Protein AF-A0A9N9AY79-F1 (afdb_monomer_lite)

Secondary structure (DSSP, 8-state):
---GGGHHHHHHHHHHHHTS-HHHHHHHHHHHHHHHHHHHHHHHHHHHHHHHHHHHHHHHHTTTTS-------------------------------------------TTHHHHHHHHHHHHHHHHHHHHHHHHHHHHHHHHHHHHHHHHHHHHHHHHHHHHHHHHHHHHHHHHHHHHHHHHHHHTT-PPP------------------------------------------------------GGGSHHHHHHHHHHHHTS-HHHHH--PPPPP--

Foldseek 3Di:
DPPPVCVVVVVVVVVVVVVCDPVVVVVVVVVVVVVVVVVVVVVVVVVVVVVVVVVVVVVVVVPPPDDDDDDDDDDDDDDDDDDDDDDDDDDDDDDDDDDDDDDDDDDDDPPPVVVVVVVVVVVVVVVVVVVVVVVVVVVVVVVVVVVVVVVVVVVVVVVVVVVVVVVVVVVVVVVVVVVVVVVCVVVPPDDDDDPPPDDDDDDPDDDDDDDDDDDDDPDDDDDDDDDDDDDDPPPPPPPDPPPPDDPCPPPVNVVVVVVVVVPDDVCVPPNDDDDDDPD

InterPro domains:
  IPR005635 Inner centromere protein, ARK-binding domain [PF03941] (226-278)

Organism: NCBI:txid60492

Radius of gyration: 38.09 Å; chains: 1; bounding box: 77×83×116 Å

pLDDT: mean 72.63, std 19.49, range [37.84, 97.81]

Structure (mmCIF, N/CA/C/O backbone):
data_AF-A0A9N9AY79-F1
#
_entry.id   AF-A0A9N9AY79-F1
#
loop_
_atom_site.group_PDB
_atom_site.id
_atom_site.type_symbol
_atom_site.label_atom_id
_atom_site.label_alt_id
_atom_site.label_comp_id
_atom_site.label_asym_id
_atom_site.label_entity_id
_atom_site.label_seq_id
_atom_site.pdbx_PDB_ins_code
_atom_site.Cartn_x
_atom_site.Cartn_y
_atom_site.Cartn_z
_atom_site.occupancy
_atom_site.B_iso_or_equiv
_atom_site.auth_seq_id
_atom_site.auth_comp_id
_atom_site.auth_asym_id
_atom_site.auth_atom_id
_atom_site.pdbx_PDB_model_num
ATOM 1 N N . MET A 1 1 ? 7.199 -44.872 6.398 1.00 57.78 1 MET A N 1
ATOM 2 C CA . MET A 1 1 ? 8.222 -44.471 7.384 1.00 57.78 1 MET A CA 1
ATOM 3 C C . MET A 1 1 ? 8.589 -43.034 7.072 1.00 57.78 1 MET A C 1
ATOM 5 O O . MET A 1 1 ? 9.115 -42.789 5.998 1.00 57.78 1 MET A O 1
ATOM 9 N N . ILE A 1 2 ? 8.200 -42.086 7.925 1.00 55.00 2 ILE A N 1
ATOM 10 C CA . ILE A 1 2 ? 8.631 -40.688 7.790 1.00 55.00 2 ILE A CA 1
ATOM 11 C C . ILE A 1 2 ? 10.114 -40.688 8.156 1.00 55.00 2 ILE A C 1
ATOM 13 O O . ILE A 1 2 ? 10.467 -41.139 9.243 1.00 55.00 2 ILE A O 1
ATOM 17 N N . SER A 1 3 ? 10.974 -40.296 7.221 1.00 70.56 3 SER A N 1
ATOM 18 C CA . SER A 1 3 ? 12.426 -40.267 7.396 1.00 70.56 3 SER A CA 1
ATOM 19 C C . SER A 1 3 ? 12.795 -39.464 8.642 1.00 70.56 3 SER A C 1
ATOM 21 O O . SER A 1 3 ? 12.355 -38.323 8.784 1.00 70.56 3 SER A O 1
ATOM 23 N N . ASP A 1 4 ? 13.620 -40.037 9.523 1.00 84.06 4 ASP A N 1
ATOM 24 C CA . ASP A 1 4 ? 14.028 -39.421 10.797 1.00 84.06 4 ASP A CA 1
ATOM 25 C C . ASP A 1 4 ? 14.678 -38.031 10.631 1.00 84.06 4 ASP A C 1
ATOM 27 O O . ASP A 1 4 ? 14.695 -37.240 11.569 1.00 84.06 4 ASP A O 1
ATOM 31 N N . SER A 1 5 ? 15.103 -37.681 9.413 1.00 84.75 5 SER A N 1
ATOM 32 C CA . SER A 1 5 ? 15.558 -36.341 9.028 1.00 84.75 5 SER A CA 1
ATOM 33 C C . SER A 1 5 ? 14.485 -35.241 9.112 1.00 84.75 5 SER A C 1
ATOM 35 O O . SER A 1 5 ? 14.845 -34.069 9.168 1.00 84.75 5 SER A O 1
ATOM 37 N N . LEU A 1 6 ? 13.186 -35.570 9.103 1.00 85.81 6 LEU A N 1
ATOM 38 C CA . LEU A 1 6 ? 12.102 -34.573 9.161 1.00 85.81 6 LEU A CA 1
ATOM 39 C C . LEU A 1 6 ? 11.699 -34.182 10.587 1.00 85.81 6 LEU A C 1
ATOM 41 O O . LEU A 1 6 ? 11.090 -33.129 10.767 1.00 85.81 6 LEU A O 1
ATOM 45 N N . LYS A 1 7 ? 12.039 -34.988 11.600 1.00 90.38 7 LYS A N 1
ATOM 46 C CA . LYS A 1 7 ? 11.672 -34.698 12.997 1.00 90.38 7 LYS A CA 1
ATOM 47 C C . LYS A 1 7 ? 12.258 -33.374 13.509 1.00 90.38 7 LYS A C 1
ATOM 49 O O . LYS A 1 7 ? 11.480 -32.573 14.020 1.00 90.38 7 LYS A O 1
ATOM 54 N N . PRO A 1 8 ? 13.556 -33.065 13.307 1.00 89.94 8 PRO A N 1
ATOM 55 C CA . PRO A 1 8 ? 14.129 -31.810 13.796 1.00 89.94 8 PRO A CA 1
ATOM 56 C C . PRO A 1 8 ? 13.518 -30.574 13.124 1.00 89.94 8 PRO A C 1
ATOM 58 O O . PRO A 1 8 ? 13.357 -29.535 13.760 1.00 89.94 8 PRO A O 1
ATOM 61 N N . TRP A 1 9 ? 13.154 -30.683 11.840 1.00 92.06 9 TRP A N 1
ATOM 62 C CA . TRP A 1 9 ? 12.497 -29.596 11.112 1.00 92.06 9 TRP A CA 1
ATOM 63 C C . TRP A 1 9 ? 11.090 -29.335 11.653 1.00 92.06 9 TRP A C 1
ATOM 65 O O . TRP A 1 9 ? 10.742 -28.190 11.936 1.00 92.06 9 TRP A O 1
ATOM 75 N N . LEU A 1 10 ? 10.313 -30.401 11.862 1.00 88.69 10 LEU A N 1
ATOM 76 C CA . LEU A 1 10 ? 8.953 -30.304 12.384 1.00 88.69 10 LEU A CA 1
ATOM 77 C C . LEU A 1 10 ? 8.931 -29.714 13.803 1.00 88.69 10 LEU A C 1
ATOM 79 O O . LEU A 1 10 ? 8.113 -28.846 14.090 1.00 88.69 10 LEU A O 1
ATOM 83 N N . GLU A 1 11 ? 9.865 -30.126 14.664 1.00 91.00 11 GLU A N 1
ATOM 84 C CA . GLU A 1 11 ? 10.017 -29.580 16.020 1.00 91.00 11 GLU A CA 1
ATOM 85 C C . GLU A 1 11 ? 10.421 -28.099 16.009 1.00 91.00 11 GLU A C 1
ATOM 87 O O . GLU A 1 11 ? 9.954 -27.318 16.841 1.00 91.00 11 GLU A O 1
ATOM 92 N N . ASN A 1 12 ? 11.265 -27.684 15.058 1.00 89.50 12 ASN A N 1
ATOM 93 C CA . ASN A 1 12 ? 11.652 -26.283 14.913 1.00 89.50 12 ASN A CA 1
ATOM 94 C C . ASN A 1 12 ? 10.481 -25.414 14.428 1.00 89.50 12 ASN A C 1
ATOM 96 O O . ASN A 1 12 ? 10.269 -24.323 14.954 1.00 89.50 12 ASN A O 1
ATOM 100 N N . GLU A 1 13 ? 9.690 -25.900 13.469 1.00 86.62 13 GLU A N 1
ATOM 101 C CA . GLU A 1 13 ? 8.470 -25.213 13.028 1.00 86.62 13 GLU A CA 1
ATOM 102 C C . GLU A 1 13 ? 7.429 -25.144 14.146 1.00 86.62 13 GLU A C 1
ATOM 104 O O . GLU A 1 13 ? 6.893 -24.073 14.426 1.00 86.62 13 GLU A O 1
ATOM 109 N N . GLN A 1 14 ? 7.208 -26.241 14.869 1.00 83.38 14 GLN A N 1
ATOM 110 C CA . GLN A 1 14 ? 6.298 -26.254 16.010 1.00 83.38 14 GLN A CA 1
ATOM 111 C C . GLN A 1 14 ? 6.727 -25.245 17.087 1.00 83.38 14 GLN A C 1
ATOM 113 O O . GLN A 1 14 ? 5.895 -24.493 17.592 1.00 83.38 14 GLN A O 1
ATOM 118 N N . ARG A 1 15 ? 8.033 -25.127 17.359 1.00 84.12 15 ARG A N 1
ATOM 119 C CA . ARG A 1 15 ? 8.575 -24.120 18.284 1.00 84.12 15 ARG A CA 1
ATOM 120 C C . ARG A 1 15 ? 8.337 -22.687 17.803 1.00 84.12 15 ARG A C 1
ATOM 122 O O . ARG A 1 15 ? 8.090 -21.812 18.631 1.00 84.12 15 ARG A O 1
ATOM 129 N N . LYS A 1 16 ? 8.369 -22.425 16.489 1.00 80.75 16 LYS A N 1
ATOM 130 C CA . LYS A 1 16 ? 8.008 -21.104 15.938 1.00 80.75 16 LYS A CA 1
ATOM 131 C C . LYS A 1 16 ? 6.544 -20.775 16.226 1.00 80.75 16 LYS A C 1
ATOM 133 O O . LYS A 1 16 ? 6.261 -19.659 16.659 1.00 80.75 16 LYS A O 1
ATOM 138 N N . PHE A 1 17 ? 5.641 -21.742 16.066 1.00 75.31 17 PHE A N 1
ATOM 139 C CA . PHE A 1 17 ? 4.223 -21.561 16.390 1.00 75.31 17 PHE A CA 1
ATOM 140 C C . PHE A 1 17 ? 3.967 -21.418 17.895 1.00 75.31 17 PHE A C 1
ATOM 142 O O . PHE A 1 17 ? 3.170 -20.575 18.288 1.00 75.31 17 PHE A O 1
ATOM 149 N N . GLU A 1 18 ? 4.682 -22.157 18.743 1.00 75.06 18 GLU A N 1
ATOM 150 C CA . GLU A 1 18 ? 4.577 -22.026 20.205 1.00 75.06 18 GLU A CA 1
ATOM 151 C C . GLU A 1 18 ? 5.168 -20.703 20.720 1.00 75.06 18 GLU A C 1
ATOM 153 O O . GLU A 1 18 ? 4.671 -20.134 21.691 1.00 75.06 18 GLU A O 1
ATOM 158 N N . SER A 1 19 ? 6.191 -20.167 20.043 1.00 71.38 19 SER A N 1
ATOM 159 C CA . SER A 1 19 ? 6.733 -18.830 20.326 1.00 71.38 19 SER A CA 1
ATOM 160 C C . SER A 1 19 ? 5.812 -17.693 19.869 1.00 71.38 19 SER A C 1
ATOM 162 O O . SER A 1 19 ? 6.021 -16.535 20.241 1.00 71.38 19 SER A O 1
ATOM 164 N N . PHE A 1 20 ? 4.780 -18.010 19.080 1.00 73.75 20 PHE A N 1
ATOM 165 C CA . PHE A 1 20 ? 3.734 -17.069 18.721 1.00 73.75 20 PHE A CA 1
ATOM 166 C C . PHE A 1 20 ? 2.801 -16.898 19.921 1.00 73.75 20 PHE A C 1
ATOM 168 O O . PHE A 1 20 ? 1.790 -17.579 20.075 1.00 73.75 20 PHE A O 1
ATOM 175 N N . THR A 1 21 ? 3.180 -15.996 20.821 1.00 76.81 21 THR A N 1
ATOM 176 C CA . THR A 1 21 ? 2.380 -15.689 22.004 1.00 76.81 21 THR A CA 1
ATOM 177 C C . THR A 1 21 ? 1.016 -15.132 21.593 1.00 76.81 21 THR A C 1
ATOM 179 O O . THR A 1 21 ? 0.861 -14.492 20.549 1.00 76.81 21 THR A O 1
ATOM 182 N N . GLU A 1 22 ? 0.007 -15.325 22.446 1.00 76.56 22 GLU A N 1
ATOM 183 C CA . GLU A 1 22 ? -1.314 -14.702 22.275 1.00 76.56 22 GLU A CA 1
ATOM 184 C C . GLU A 1 22 ? -1.200 -13.173 22.083 1.00 76.56 22 GLU A C 1
ATOM 186 O O . GLU A 1 22 ? -1.999 -12.556 21.378 1.00 76.56 22 GLU A O 1
ATOM 191 N N . GLU A 1 23 ? -0.161 -12.565 22.661 1.00 77.50 23 GLU A N 1
ATOM 192 C CA . GLU A 1 23 ? 0.184 -11.154 22.503 1.00 77.50 23 GLU A CA 1
ATOM 193 C C . GLU A 1 23 ? 0.530 -10.790 21.048 1.00 77.50 23 GLU A C 1
ATOM 195 O O . GLU A 1 23 ? -0.048 -9.843 20.512 1.00 77.50 23 GLU A O 1
ATOM 200 N N . ASN A 1 24 ? 1.345 -11.597 20.355 1.00 86.56 24 ASN A N 1
ATOM 201 C CA . ASN A 1 24 ? 1.666 -11.380 18.938 1.00 86.56 24 ASN A CA 1
ATOM 202 C C . ASN A 1 24 ? 0.415 -11.454 18.051 1.00 86.56 24 ASN A C 1
ATOM 204 O O . ASN A 1 24 ? 0.253 -10.659 17.122 1.00 86.56 24 ASN A O 1
ATOM 208 N N . PHE A 1 25 ? -0.504 -12.379 18.348 1.00 85.75 25 PHE A N 1
ATOM 209 C CA . PHE A 1 25 ? -1.760 -12.489 17.606 1.00 85.75 25 PHE A CA 1
ATOM 210 C C . PHE A 1 25 ? -2.697 -11.302 17.870 1.00 85.75 25 PHE A C 1
ATOM 212 O O . PHE A 1 25 ? -3.356 -10.812 16.946 1.00 85.75 25 PHE A O 1
ATOM 219 N N . ARG A 1 26 ? -2.742 -10.799 19.110 1.00 85.50 26 ARG A N 1
ATOM 220 C CA . ARG A 1 26 ? -3.493 -9.581 19.459 1.00 85.50 26 ARG A CA 1
ATOM 221 C C . ARG A 1 26 ? -2.944 -8.358 18.736 1.00 85.50 26 ARG A C 1
ATOM 223 O O . ARG A 1 26 ? -3.734 -7.588 18.188 1.00 85.50 26 ARG A O 1
ATOM 230 N N . ASP A 1 27 ? -1.626 -8.200 18.690 1.00 88.62 27 ASP A N 1
ATOM 231 C CA . ASP A 1 27 ? -0.984 -7.082 17.998 1.00 88.62 27 ASP A CA 1
ATOM 232 C C . ASP A 1 27 ? -1.191 -7.150 16.485 1.00 88.62 27 ASP A C 1
ATOM 234 O O . ASP A 1 27 ? -1.564 -6.146 15.871 1.00 88.62 27 ASP A O 1
ATOM 238 N N . PHE A 1 28 ? -1.063 -8.340 15.892 1.00 89.38 28 PHE A N 1
ATOM 239 C CA . PHE A 1 28 ? -1.392 -8.568 14.486 1.00 89.38 28 PHE A CA 1
ATOM 240 C C . PHE A 1 28 ? -2.859 -8.230 14.186 1.00 89.38 28 PHE A C 1
ATOM 242 O O . PHE A 1 28 ? -3.147 -7.435 13.290 1.00 89.38 28 PHE A O 1
ATOM 249 N N . SER A 1 29 ? -3.792 -8.750 14.989 1.00 92.12 29 SER A N 1
ATOM 250 C CA . SER A 1 29 ? -5.227 -8.478 14.835 1.00 92.12 29 SER A CA 1
ATOM 251 C C . SER A 1 29 ? -5.538 -6.983 14.944 1.00 92.12 29 SER A C 1
ATOM 253 O O . SER A 1 29 ? -6.327 -6.439 14.168 1.00 92.12 29 SER A O 1
ATOM 255 N N . LYS A 1 30 ? -4.878 -6.284 15.875 1.00 95.00 30 LYS A N 1
ATOM 256 C CA . LYS A 1 30 ? -4.999 -4.834 16.047 1.00 95.00 30 LYS A CA 1
ATOM 257 C C . LYS A 1 30 ? -4.457 -4.070 14.839 1.00 95.00 30 LYS A C 1
ATOM 259 O O . LYS A 1 30 ? -5.093 -3.103 14.418 1.00 95.00 30 LYS A O 1
ATOM 264 N N . ALA A 1 31 ? -3.327 -4.492 14.272 1.00 90.75 31 ALA A N 1
ATOM 265 C CA . ALA A 1 31 ? -2.768 -3.899 13.060 1.00 90.75 31 ALA A CA 1
ATOM 266 C C . ALA A 1 31 ? -3.710 -4.085 11.857 1.00 90.75 31 ALA A C 1
ATOM 268 O O . ALA A 1 31 ? -4.037 -3.106 11.183 1.00 90.75 31 ALA A O 1
ATOM 269 N N . CYS A 1 32 ? -4.240 -5.296 11.651 1.00 91.12 32 CYS A N 1
ATOM 270 C CA . CYS A 1 32 ? -5.228 -5.564 10.602 1.00 91.12 32 CYS A CA 1
ATOM 271 C C . CYS A 1 32 ? -6.484 -4.697 10.760 1.00 91.12 32 CYS A C 1
ATOM 273 O O . CYS A 1 32 ? -6.964 -4.111 9.790 1.00 91.12 32 CYS A O 1
ATOM 275 N N . GLN A 1 33 ? -6.998 -4.555 11.986 1.00 95.62 33 GLN A N 1
ATOM 276 C CA . GLN A 1 33 ? -8.168 -3.717 12.246 1.00 95.62 33 GLN A CA 1
ATOM 277 C C . GLN A 1 33 ? -7.900 -2.238 11.918 1.00 95.62 33 GLN A C 1
ATOM 279 O O . GLN A 1 33 ? -8.739 -1.580 11.299 1.00 95.62 33 GLN A O 1
ATOM 284 N N . GLN A 1 34 ? -6.718 -1.722 12.273 1.00 94.25 34 GLN A N 1
ATOM 285 C CA . GLN A 1 34 ? -6.315 -0.352 11.942 1.00 94.25 34 GLN A CA 1
ATOM 286 C C . GLN A 1 34 ? -6.246 -0.115 10.429 1.00 94.25 34 GLN A C 1
ATOM 288 O O . GLN A 1 34 ? -6.678 0.938 9.955 1.00 94.25 34 GLN A O 1
ATOM 293 N N . GLU A 1 35 ? -5.739 -1.084 9.667 1.00 93.50 35 GLU A N 1
ATOM 294 C CA . GLU A 1 35 ? -5.661 -0.992 8.208 1.00 93.50 35 GLU A CA 1
ATOM 295 C C . GLU A 1 35 ? -7.053 -1.000 7.559 1.00 93.50 35 GLU A C 1
ATOM 297 O O . GLU A 1 35 ? -7.347 -0.167 6.695 1.00 93.50 35 GLU A O 1
ATOM 302 N N . VAL A 1 36 ? -7.956 -1.859 8.041 1.00 95.75 36 VAL A N 1
ATOM 303 C CA . VAL A 1 36 ? -9.361 -1.888 7.606 1.00 95.75 36 VAL A CA 1
ATOM 304 C C . VAL A 1 36 ? -10.059 -0.554 7.888 1.00 95.75 36 VAL A C 1
ATOM 306 O O . VAL A 1 36 ? -10.768 -0.025 7.025 1.00 95.75 36 VAL A O 1
ATOM 309 N N . ASP A 1 37 ? -9.859 0.028 9.071 1.00 95.31 37 ASP A N 1
ATOM 310 C CA . ASP A 1 37 ? -10.473 1.310 9.430 1.00 95.31 37 ASP A CA 1
ATOM 311 C C . ASP A 1 37 ? -9.894 2.475 8.617 1.00 95.31 37 ASP A C 1
ATOM 313 O O . ASP A 1 37 ? -10.636 3.373 8.193 1.00 95.31 37 ASP A O 1
ATOM 317 N N . TRP A 1 38 ? -8.593 2.438 8.321 1.00 97.81 38 TRP A N 1
ATOM 318 C CA . TRP A 1 38 ? -7.951 3.388 7.416 1.00 97.81 38 TRP A CA 1
ATOM 319 C C . TRP A 1 38 ? -8.543 3.311 6.000 1.00 97.81 38 TRP A C 1
ATOM 321 O O . TRP A 1 38 ? -8.945 4.345 5.457 1.00 97.81 38 TRP A O 1
ATOM 331 N N . LEU A 1 39 ? -8.702 2.105 5.439 1.00 96.38 39 LEU A N 1
ATOM 332 C CA . LEU A 1 39 ? -9.337 1.881 4.132 1.00 96.38 39 LEU A CA 1
ATOM 333 C C . LEU A 1 39 ? -10.781 2.405 4.100 1.00 96.38 39 LEU A C 1
ATOM 335 O O . LEU A 1 39 ? -11.165 3.120 3.170 1.00 96.38 39 LEU A O 1
ATOM 339 N N . LYS A 1 40 ? -11.576 2.127 5.142 1.00 95.94 40 LYS A N 1
ATOM 340 C CA . LYS A 1 40 ? -12.954 2.641 5.265 1.00 95.94 40 LYS A CA 1
ATOM 341 C C . LYS A 1 40 ? -13.006 4.169 5.295 1.00 95.94 40 LYS A C 1
ATOM 343 O O . LYS A 1 40 ? -13.938 4.761 4.747 1.00 95.94 40 LYS A O 1
ATOM 348 N N . ASN A 1 41 ? -12.052 4.817 5.960 1.00 95.50 41 ASN A N 1
ATOM 349 C CA . ASN A 1 41 ? -11.966 6.279 6.003 1.00 95.50 41 ASN A CA 1
ATOM 350 C C . ASN A 1 41 ? -11.542 6.858 4.650 1.00 95.50 41 ASN A C 1
ATOM 352 O O . ASN A 1 41 ? -12.146 7.823 4.185 1.00 95.50 41 ASN A O 1
ATOM 356 N N . TYR A 1 42 ? -10.564 6.236 3.993 1.00 96.56 42 TYR A N 1
ATOM 357 C CA . TYR A 1 42 ? -10.099 6.644 2.671 1.00 96.56 42 TYR A CA 1
ATOM 358 C C . TYR A 1 42 ? -11.218 6.572 1.620 1.00 96.56 42 TYR A C 1
ATOM 360 O O . TYR A 1 42 ? -11.452 7.538 0.892 1.00 96.56 42 TYR A O 1
ATOM 368 N N . LEU A 1 43 ? -11.979 5.472 1.598 1.00 96.75 43 LEU A N 1
ATOM 369 C CA . LEU A 1 43 ? -13.128 5.319 0.700 1.00 96.75 43 LEU A CA 1
ATOM 370 C C . LEU A 1 43 ? -14.230 6.346 0.985 1.00 96.75 43 LEU A C 1
ATOM 372 O O . LEU A 1 43 ? -14.778 6.929 0.049 1.00 96.75 43 LEU A O 1
ATOM 376 N N . ARG A 1 44 ? -14.523 6.628 2.263 1.00 95.81 44 ARG A N 1
ATOM 377 C CA . ARG A 1 44 ? -15.466 7.696 2.639 1.00 95.81 44 ARG A CA 1
ATOM 378 C C . ARG A 1 44 ? -15.025 9.062 2.118 1.00 95.81 44 ARG A C 1
ATOM 380 O O . ARG A 1 44 ? -15.867 9.807 1.620 1.00 95.81 44 ARG A O 1
ATOM 387 N N . ASP A 1 45 ? -13.733 9.373 2.187 1.00 95.06 45 ASP A N 1
ATOM 388 C CA . ASP A 1 45 ? -13.190 10.646 1.704 1.00 95.06 45 ASP A CA 1
ATOM 389 C C . ASP A 1 45 ? -13.283 10.762 0.171 1.00 95.06 45 ASP A C 1
ATOM 391 O O . ASP A 1 45 ? -13.685 11.804 -0.352 1.00 95.06 45 ASP A O 1
ATOM 395 N N . ILE A 1 46 ? -13.017 9.674 -0.566 1.00 94.38 46 ILE A N 1
ATOM 396 C CA . ILE A 1 46 ? -13.234 9.622 -2.024 1.00 94.38 46 ILE A CA 1
ATOM 397 C C . ILE A 1 46 ? -14.708 9.866 -2.362 1.00 94.38 46 ILE A C 1
ATOM 399 O O . ILE A 1 46 ? -15.010 10.713 -3.206 1.00 94.38 46 ILE A O 1
ATOM 403 N N . ILE A 1 47 ? -15.631 9.173 -1.684 1.00 94.12 47 ILE A N 1
ATOM 404 C CA . ILE A 1 47 ? -17.074 9.327 -1.916 1.00 94.12 47 ILE A CA 1
ATOM 405 C C . ILE A 1 47 ? -17.507 10.770 -1.621 1.00 94.12 47 ILE A C 1
ATOM 407 O O . ILE A 1 47 ? -18.194 11.382 -2.439 1.00 94.12 47 ILE A O 1
ATOM 411 N N . ALA A 1 48 ? -17.064 11.356 -0.507 1.00 93.50 48 ALA A N 1
ATOM 412 C CA . ALA A 1 48 ? -17.382 12.739 -0.155 1.00 93.50 48 ALA A CA 1
ATOM 413 C C . ALA A 1 48 ? -16.878 13.741 -1.209 1.00 93.50 48 ALA A C 1
ATOM 415 O O . ALA A 1 48 ? -17.607 14.656 -1.601 1.00 93.50 48 ALA A O 1
ATOM 416 N N . ARG A 1 49 ? -15.658 13.545 -1.725 1.00 91.38 49 ARG A N 1
ATOM 417 C CA . ARG A 1 49 ? -15.098 14.381 -2.798 1.00 91.38 49 ARG A CA 1
ATOM 418 C C . ARG A 1 49 ? -15.849 14.212 -4.117 1.00 91.38 49 ARG A C 1
ATOM 420 O O . ARG A 1 49 ? -16.078 15.210 -4.794 1.00 91.38 49 ARG A O 1
ATOM 427 N N . SER A 1 50 ? -16.263 12.990 -4.458 1.00 90.62 50 SER A N 1
ATOM 428 C CA . SER A 1 50 ? -17.030 12.726 -5.683 1.00 90.62 50 SER A CA 1
ATOM 429 C C . SER A 1 50 ? -18.396 13.422 -5.672 1.00 90.62 50 SER A C 1
ATOM 431 O O . SER A 1 50 ? -18.723 14.123 -6.626 1.00 90.62 50 SER A O 1
ATOM 433 N N . LYS A 1 51 ? -19.121 13.375 -4.543 1.00 88.44 51 LYS A N 1
ATOM 434 C CA . LYS A 1 51 ? -20.399 14.087 -4.373 1.00 88.44 51 LYS A CA 1
ATOM 435 C C . LYS A 1 51 ? -20.246 15.604 -4.506 1.00 88.44 51 LYS A C 1
ATOM 437 O O . LYS A 1 51 ? -21.089 16.260 -5.106 1.00 88.44 51 LYS A O 1
ATOM 442 N N . LYS A 1 52 ? -19.146 16.166 -3.991 1.00 87.75 52 LYS A N 1
ATOM 443 C CA . LYS A 1 52 ? -18.858 17.603 -4.116 1.00 87.75 52 LYS A CA 1
ATOM 444 C C . LYS A 1 52 ? -18.624 18.032 -5.571 1.00 87.75 52 LYS A C 1
ATOM 446 O O . LYS A 1 52 ? -18.974 19.151 -5.938 1.00 87.75 52 LYS A O 1
ATOM 451 N N . LEU A 1 53 ? -18.033 17.171 -6.401 1.00 79.44 53 LEU A N 1
ATOM 452 C CA . LEU A 1 53 ? -17.834 17.461 -7.825 1.00 79.44 53 LEU A CA 1
ATOM 453 C C . LEU A 1 53 ? -19.151 17.417 -8.610 1.00 79.44 53 LEU A C 1
ATOM 455 O O . LEU A 1 53 ? -19.348 18.253 -9.490 1.00 79.44 53 LEU A O 1
ATOM 459 N N . GLU A 1 54 ? -20.066 16.507 -8.269 1.00 77.81 54 GLU A N 1
ATOM 460 C CA . GLU A 1 54 ? -21.398 16.458 -8.889 1.00 77.81 54 GLU A CA 1
ATOM 461 C C . GLU A 1 54 ? -22.198 17.740 -8.628 1.00 77.81 54 GLU A C 1
ATOM 463 O O . GLU A 1 54 ? -22.738 18.310 -9.573 1.00 77.81 54 GLU A O 1
ATOM 468 N N . THR A 1 55 ? -22.178 18.263 -7.395 1.00 72.94 55 THR A N 1
ATOM 469 C CA . THR A 1 55 ? -22.879 19.517 -7.055 1.00 72.94 55 THR A CA 1
ATOM 470 C C . THR A 1 55 ? -22.321 20.745 -7.779 1.00 72.94 55 THR A C 1
ATOM 472 O O . THR A 1 55 ? -23.064 21.654 -8.123 1.00 72.94 55 THR A O 1
ATOM 475 N N . ILE A 1 56 ? -21.013 20.783 -8.058 1.00 74.62 56 ILE A N 1
ATOM 476 C CA . ILE A 1 56 ? -20.412 21.913 -8.790 1.00 74.62 56 ILE A CA 1
ATOM 477 C C . ILE A 1 56 ? -20.833 21.879 -10.269 1.00 74.62 56 ILE A C 1
ATOM 479 O O . ILE A 1 56 ? -21.066 22.921 -10.883 1.00 74.62 56 ILE A O 1
ATOM 483 N N . ASN A 1 57 ? -20.970 20.687 -10.851 1.00 68.31 57 ASN A N 1
ATOM 484 C CA . ASN A 1 57 ? -21.336 20.542 -12.258 1.00 68.31 57 ASN A CA 1
ATOM 485 C C . ASN A 1 57 ? -22.829 20.790 -12.530 1.00 68.31 57 ASN A C 1
ATOM 487 O O . ASN A 1 57 ? -23.157 21.226 -13.635 1.00 68.31 57 ASN A O 1
ATOM 491 N N . SER A 1 58 ? -23.722 20.552 -11.560 1.00 67.06 58 SER A N 1
ATOM 492 C CA . SER A 1 58 ? -25.149 20.880 -11.705 1.00 67.06 58 SER A CA 1
ATOM 493 C C . SER A 1 58 ? -25.387 22.391 -11.729 1.00 67.06 58 SER A C 1
ATOM 495 O O . SER A 1 58 ? -26.035 22.881 -12.648 1.00 67.06 58 SER A O 1
ATOM 497 N N . ASP A 1 59 ? -24.760 23.147 -10.823 1.00 62.44 59 ASP A N 1
ATOM 498 C CA . ASP A 1 59 ? -24.967 24.603 -10.725 1.00 62.44 59 ASP A CA 1
ATOM 499 C C . ASP A 1 59 ? -24.399 25.370 -11.930 1.00 62.44 59 ASP A C 1
ATOM 501 O O . ASP A 1 59 ? -24.855 26.463 -12.270 1.00 62.44 59 ASP A O 1
ATOM 505 N N . THR A 1 60 ? -23.410 24.793 -12.619 1.00 60.94 60 THR A N 1
ATOM 506 C CA . THR A 1 60 ? -22.809 25.426 -13.800 1.00 60.94 60 THR A CA 1
ATOM 507 C C . THR A 1 60 ? -23.644 25.201 -15.070 1.00 60.94 60 THR A C 1
ATOM 509 O O . THR A 1 60 ? -23.505 25.958 -16.029 1.00 60.94 60 THR A O 1
ATOM 512 N N . ARG A 1 61 ? -24.531 24.193 -15.110 1.00 56.72 61 ARG A N 1
ATOM 513 C CA . ARG A 1 61 ? -25.344 23.895 -16.304 1.00 56.72 61 ARG A CA 1
ATOM 514 C C . ARG A 1 61 ? -26.567 24.798 -16.451 1.00 56.72 61 ARG A C 1
ATOM 516 O O . ARG A 1 61 ? -26.905 25.133 -17.583 1.00 56.72 61 ARG A O 1
ATOM 523 N N . ASP A 1 62 ? -27.138 25.276 -15.351 1.00 58.88 62 ASP A N 1
ATOM 524 C CA . ASP A 1 62 ? -28.328 26.138 -15.394 1.00 58.88 62 ASP A CA 1
ATOM 525 C C . ASP A 1 62 ? -27.999 27.633 -15.581 1.00 58.88 62 ASP A C 1
ATOM 527 O O . ASP A 1 62 ? -28.898 28.449 -15.763 1.00 58.88 62 ASP A O 1
ATOM 531 N N . ASN A 1 63 ? -26.710 28.007 -15.607 1.00 54.47 63 ASN A N 1
ATOM 532 C CA . ASN A 1 63 ? -26.270 29.408 -15.691 1.00 54.47 63 ASN A CA 1
ATOM 533 C C . ASN A 1 63 ? -25.508 29.776 -16.988 1.00 54.47 63 ASN A C 1
ATOM 535 O O . ASN A 1 63 ? -25.020 30.895 -17.131 1.00 54.47 63 ASN A O 1
ATOM 539 N N . ILE A 1 64 ? -25.408 28.867 -17.971 1.00 56.41 64 ILE A N 1
ATOM 540 C CA . ILE A 1 64 ? -24.736 29.118 -19.274 1.00 56.41 64 ILE A CA 1
ATOM 541 C C . ILE A 1 64 ? -25.725 29.620 -20.357 1.00 56.41 64 ILE A C 1
ATOM 543 O O . ILE A 1 64 ? -25.388 29.755 -21.530 1.00 56.41 64 ILE A O 1
ATOM 547 N N . GLY A 1 65 ? -26.948 29.993 -19.973 1.00 50.25 65 GLY A N 1
ATOM 548 C CA . GLY A 1 65 ? -27.950 30.534 -20.898 1.00 50.25 65 GLY A CA 1
ATOM 549 C C . GLY A 1 65 ? -27.780 32.002 -21.324 1.00 50.25 65 GLY A C 1
ATOM 550 O O . GLY A 1 65 ? -28.496 32.422 -22.226 1.00 50.25 65 GLY A O 1
ATOM 551 N N . SER A 1 66 ? -26.902 32.819 -20.717 1.00 51.16 66 SER A N 1
ATOM 552 C CA . SER A 1 66 ? -26.961 34.280 -20.959 1.00 51.16 66 SER A CA 1
ATOM 553 C C . SER A 1 66 ? -25.673 35.083 -20.690 1.00 51.16 66 SER A C 1
ATOM 555 O O . SER A 1 66 ? -25.723 36.144 -20.065 1.00 51.16 66 SER A O 1
ATOM 557 N N . ALA A 1 67 ? -24.504 34.660 -21.174 1.00 43.69 67 ALA A N 1
ATOM 558 C CA . ALA A 1 67 ? -23.359 35.579 -21.191 1.00 43.69 67 ALA A CA 1
ATOM 559 C C . ALA A 1 67 ? -22.442 35.347 -22.390 1.00 43.69 67 ALA A C 1
ATOM 561 O O . ALA A 1 67 ? -21.657 34.404 -22.458 1.00 43.69 67 ALA A O 1
ATOM 562 N N . THR A 1 68 ? -22.570 36.261 -23.344 1.00 46.38 68 THR A N 1
ATOM 563 C CA . THR A 1 68 ? -21.695 36.460 -24.492 1.00 46.38 68 THR A CA 1
ATOM 564 C C . THR A 1 68 ? -20.223 36.565 -24.099 1.00 46.38 68 THR A C 1
ATOM 566 O O . THR A 1 68 ? -19.842 37.191 -23.113 1.00 46.38 68 THR A O 1
ATOM 569 N N . ILE A 1 69 ? -19.410 35.956 -24.952 1.00 53.81 69 ILE A N 1
ATOM 570 C CA . ILE A 1 69 ? -17.955 35.856 -24.937 1.00 53.81 69 ILE A CA 1
ATOM 571 C C . ILE A 1 69 ? -17.301 37.244 -24.830 1.00 53.81 69 ILE A C 1
ATOM 573 O O . ILE A 1 69 ? -17.272 37.987 -25.806 1.00 53.81 69 ILE A O 1
ATOM 577 N N . SER A 1 70 ? -16.672 37.532 -23.690 1.00 46.34 70 SER A N 1
ATOM 578 C CA . SER A 1 70 ? -15.603 38.531 -23.585 1.00 46.34 70 SER A CA 1
ATOM 579 C C . SER A 1 70 ? -14.330 37.841 -23.107 1.00 46.34 70 SER A C 1
ATOM 581 O O . SER A 1 70 ? -14.203 37.413 -21.962 1.00 46.34 70 SER A O 1
ATOM 583 N N . LYS A 1 71 ? -13.389 37.680 -24.043 1.00 56.22 71 LYS A N 1
ATOM 584 C CA . LYS A 1 71 ? -12.028 37.192 -23.807 1.00 56.22 71 LYS A CA 1
ATOM 585 C C . LYS A 1 71 ? -11.260 38.229 -22.990 1.00 56.22 71 LYS A C 1
ATOM 587 O O . LYS A 1 71 ? -10.694 39.151 -23.569 1.00 56.22 71 LYS A O 1
ATOM 592 N N . GLU A 1 72 ? -11.154 38.037 -21.680 1.00 50.16 72 GLU A N 1
ATOM 593 C CA . GLU A 1 72 ? -10.233 38.822 -20.857 1.00 50.16 72 GLU A CA 1
ATOM 594 C C . GLU A 1 72 ? -9.254 37.922 -20.087 1.00 50.16 72 GLU A C 1
ATOM 596 O O . GLU A 1 72 ? -9.544 37.311 -19.065 1.00 50.16 72 GLU A O 1
ATOM 601 N N . ARG A 1 73 ? -8.074 37.794 -20.701 1.00 51.97 73 ARG A N 1
ATOM 602 C CA . ARG A 1 73 ? -6.727 37.675 -20.123 1.00 51.97 73 ARG A CA 1
ATOM 603 C C . ARG A 1 73 ? -6.655 37.371 -18.609 1.00 51.97 73 ARG A C 1
ATOM 605 O O . ARG A 1 73 ? -6.502 38.263 -17.781 1.00 51.97 73 ARG A O 1
ATOM 612 N N . LEU A 1 74 ? -6.628 36.081 -18.270 1.00 43.19 74 LEU A N 1
ATOM 613 C CA . LEU A 1 74 ? -6.360 35.571 -16.920 1.00 43.19 74 LEU A CA 1
ATOM 614 C C . LEU A 1 74 ? -4.912 35.859 -16.479 1.00 43.19 74 LEU A C 1
ATOM 616 O O . LEU A 1 74 ? -3.963 35.189 -16.886 1.00 43.19 74 LEU A O 1
ATOM 620 N N . LYS A 1 75 ? -4.760 36.857 -15.602 1.00 48.62 75 LYS A N 1
ATOM 621 C CA . LYS A 1 75 ? -3.619 37.005 -14.690 1.00 48.62 75 LYS A CA 1
ATOM 622 C C . LYS A 1 75 ? -3.817 36.032 -13.525 1.00 48.62 75 LYS A C 1
ATOM 624 O O . LYS A 1 75 ? -4.806 36.114 -12.802 1.00 48.62 75 LYS A O 1
ATOM 629 N N . VAL A 1 76 ? -2.863 35.126 -13.348 1.00 49.25 76 VAL A N 1
ATOM 630 C CA . VAL A 1 76 ? -2.791 34.186 -12.225 1.00 49.25 76 VAL A CA 1
ATOM 631 C C . VAL A 1 76 ? -2.563 34.978 -10.933 1.00 49.25 76 VAL A C 1
ATOM 633 O O . VAL A 1 76 ? -1.467 35.478 -10.696 1.00 49.25 76 VAL A O 1
ATOM 636 N N . GLN A 1 77 ? -3.600 35.115 -10.104 1.00 41.66 77 GLN A N 1
ATOM 637 C CA . GLN A 1 77 ? -3.450 35.491 -8.699 1.00 41.66 77 GLN A CA 1
ATOM 638 C C . GLN A 1 77 ? -3.544 34.231 -7.839 1.00 41.66 77 GLN A C 1
ATOM 640 O O . GLN A 1 77 ? -4.557 33.533 -7.823 1.00 41.66 77 GLN A O 1
ATOM 645 N N . HIS A 1 78 ? -2.465 33.951 -7.113 1.00 38.91 78 HIS A N 1
ATOM 646 C CA . HIS A 1 78 ? -2.429 32.950 -6.059 1.00 38.91 78 HIS A CA 1
ATOM 647 C C . HIS A 1 78 ? -3.330 33.404 -4.906 1.00 38.91 78 HIS A C 1
ATOM 649 O O . HIS A 1 78 ? -2.977 34.301 -4.144 1.00 38.91 78 HIS A O 1
ATOM 655 N N . ARG A 1 79 ? -4.510 32.792 -4.793 1.00 45.03 79 ARG A N 1
ATOM 656 C CA . ARG A 1 79 ? -5.443 33.022 -3.689 1.00 45.03 79 ARG A CA 1
ATOM 657 C C . ARG A 1 79 ? -5.054 32.123 -2.516 1.00 45.03 79 ARG A C 1
ATOM 659 O O . ARG A 1 79 ? -5.255 30.912 -2.551 1.00 45.03 79 ARG A O 1
ATOM 666 N N . THR A 1 80 ? -4.472 32.729 -1.490 1.00 43.81 80 THR A N 1
ATOM 667 C CA . THR A 1 80 ? -4.283 32.151 -0.160 1.00 43.81 80 THR A CA 1
ATOM 668 C C . THR A 1 80 ? -5.650 31.826 0.449 1.00 43.81 80 THR A C 1
ATOM 670 O O . THR A 1 80 ? -6.522 32.687 0.558 1.00 43.81 80 THR A O 1
ATOM 673 N N . MET A 1 81 ? -5.870 30.562 0.811 1.00 47.03 81 MET A N 1
ATOM 674 C CA . MET A 1 81 ? -7.081 30.140 1.515 1.00 47.03 81 MET A CA 1
ATOM 675 C C . MET A 1 81 ? -6.939 30.495 2.998 1.00 47.03 81 MET A C 1
ATOM 677 O O . MET A 1 81 ? -6.225 29.825 3.739 1.00 47.03 81 MET A O 1
ATOM 681 N N . ASN A 1 82 ? -7.622 31.562 3.410 1.00 47.56 82 ASN A N 1
ATOM 682 C CA . ASN A 1 82 ? -7.859 31.893 4.811 1.00 47.56 82 ASN A CA 1
ATOM 683 C C . ASN A 1 82 ? -8.869 30.894 5.397 1.00 47.56 82 ASN A C 1
ATOM 685 O O . ASN A 1 82 ? -9.982 30.761 4.890 1.00 47.56 82 ASN A O 1
ATOM 689 N N . VAL A 1 83 ? -8.477 30.200 6.465 1.00 52.69 83 VAL A N 1
ATOM 690 C CA . VAL A 1 83 ? -9.337 29.306 7.251 1.00 52.69 83 VAL A CA 1
ATOM 691 C C . VAL A 1 83 ? -10.020 30.135 8.347 1.00 52.69 83 VAL A C 1
ATOM 693 O O . VAL A 1 83 ? -9.309 30.727 9.160 1.00 52.69 83 VAL A O 1
ATOM 696 N N . PRO A 1 84 ? -11.363 30.202 8.422 1.00 53.44 84 PRO A N 1
ATOM 697 C CA . PRO A 1 84 ? -12.030 30.843 9.547 1.00 53.44 84 PRO A CA 1
ATOM 698 C C . PRO A 1 84 ? -12.000 29.928 10.779 1.00 53.44 84 PRO A C 1
ATOM 700 O O . PRO A 1 84 ? -12.595 28.852 10.812 1.00 53.44 84 PRO A O 1
ATOM 703 N N . ASN A 1 85 ? -11.283 30.395 11.797 1.00 53.47 85 ASN A N 1
ATOM 704 C CA . ASN A 1 85 ? -11.267 29.873 13.155 1.00 53.47 85 ASN A CA 1
ATOM 705 C C . ASN A 1 85 ? -12.567 30.295 13.866 1.00 53.47 85 ASN A C 1
ATOM 707 O O . ASN A 1 85 ? -12.780 31.486 14.084 1.00 53.47 85 ASN A O 1
ATOM 711 N N . SER A 1 86 ? -13.436 29.342 14.210 1.00 45.50 86 SER A N 1
ATOM 712 C CA . SER A 1 86 ? -14.639 29.594 15.017 1.00 45.50 86 SER A CA 1
ATOM 713 C C . SER A 1 86 ? -14.547 28.836 16.340 1.00 45.50 86 SER A C 1
ATOM 715 O O . SER A 1 86 ? -14.997 27.705 16.480 1.00 45.50 86 SER A O 1
ATOM 717 N N . ASN A 1 87 ? -13.934 29.491 17.325 1.00 48.44 87 ASN A N 1
ATOM 718 C CA . ASN A 1 87 ? -14.104 29.161 18.733 1.00 48.44 87 ASN A CA 1
ATOM 719 C C . ASN A 1 87 ? -15.264 30.001 19.274 1.00 48.44 87 ASN A C 1
ATOM 721 O O . ASN A 1 87 ? -15.139 31.218 19.394 1.00 48.44 87 ASN A O 1
ATOM 725 N N . VAL A 1 88 ? -16.372 29.348 19.624 1.00 49.91 88 VAL A N 1
ATOM 726 C CA . VAL A 1 88 ? -17.428 29.935 20.458 1.00 49.91 88 VAL A CA 1
ATOM 727 C C . VAL A 1 88 ? -17.524 29.097 21.737 1.00 49.91 88 VAL A C 1
ATOM 729 O O . VAL A 1 88 ? -17.817 27.904 21.643 1.00 49.91 88 VAL A O 1
ATOM 732 N N . PRO A 1 89 ? -17.277 29.666 22.930 1.00 53.44 89 PRO A N 1
ATOM 733 C CA . PRO A 1 89 ? -17.559 28.994 24.188 1.00 53.44 89 PRO A CA 1
ATOM 734 C C . PRO A 1 89 ? -19.042 29.180 24.531 1.00 53.44 89 PRO A C 1
ATOM 736 O O . PRO A 1 89 ? -19.516 30.303 24.682 1.00 53.44 89 PRO A O 1
ATOM 739 N N . ASN A 1 90 ? -19.779 28.075 24.649 1.00 42.97 90 ASN A N 1
ATOM 740 C CA . ASN A 1 90 ? -21.170 28.096 25.092 1.00 42.97 90 ASN A CA 1
ATOM 741 C C . ASN A 1 90 ? -21.230 27.837 26.605 1.00 42.97 90 ASN A C 1
ATOM 743 O O . ASN A 1 90 ? -21.108 26.701 27.062 1.00 42.97 90 ASN A O 1
ATOM 747 N N . SER A 1 91 ? -21.376 28.911 27.377 1.00 56.88 91 SER A N 1
ATOM 748 C CA . SER A 1 91 ? -21.717 28.897 28.800 1.00 56.88 91 SER A CA 1
ATOM 749 C C . SER A 1 91 ? -23.179 29.309 28.974 1.00 56.88 91 SER A C 1
ATOM 751 O O . SER A 1 91 ? -23.531 30.369 28.465 1.00 56.88 91 SER A O 1
ATOM 753 N N . ASN A 1 92 ? -23.983 28.506 29.689 1.00 47.59 92 ASN A N 1
ATOM 754 C CA . ASN A 1 92 ? -25.095 28.886 30.597 1.00 47.59 92 ASN A CA 1
ATOM 755 C C . ASN A 1 92 ? -25.911 27.616 30.976 1.00 47.59 92 ASN A C 1
ATOM 757 O O . ASN A 1 92 ? -26.415 26.954 30.079 1.00 47.59 92 ASN A O 1
ATOM 761 N N . ILE A 1 93 ? -25.856 27.115 32.232 1.00 42.44 93 ILE A N 1
ATOM 762 C CA . ILE A 1 93 ? -26.798 27.346 33.380 1.00 42.44 93 ILE A CA 1
ATOM 763 C C . ILE A 1 93 ? -28.099 26.486 33.250 1.00 42.44 93 ILE A C 1
ATOM 765 O O . ILE A 1 93 ? -28.571 26.377 32.125 1.00 42.44 93 ILE A O 1
ATOM 769 N N . PRO A 1 94 ? -28.713 25.870 34.310 1.00 52.72 94 PRO A N 1
ATOM 770 C CA . PRO A 1 94 ? -28.813 26.370 35.690 1.00 52.72 94 PRO A CA 1
ATOM 771 C C . PRO A 1 94 ? -28.600 25.403 36.872 1.00 52.72 94 PRO A C 1
ATOM 773 O O . PRO A 1 94 ? -28.758 24.186 36.809 1.00 52.72 94 PRO A O 1
ATOM 776 N N . GLN A 1 95 ? -28.340 26.057 38.009 1.00 50.84 95 GLN A N 1
ATOM 777 C CA . GLN A 1 95 ? -28.574 25.589 39.371 1.00 50.84 95 GLN A CA 1
ATOM 778 C C . GLN A 1 95 ? -30.021 25.110 39.560 1.00 50.84 95 GLN A C 1
ATOM 780 O O . GLN A 1 95 ? -30.958 25.810 39.180 1.00 50.84 95 GLN A O 1
ATOM 785 N N . ASN A 1 96 ? -30.210 23.975 40.237 1.00 41.19 96 ASN A N 1
ATOM 786 C CA . ASN A 1 96 ? -31.498 23.644 40.834 1.00 41.19 96 ASN A CA 1
ATOM 787 C C . ASN A 1 96 ? -31.340 23.237 42.304 1.00 41.19 96 ASN A C 1
ATOM 789 O O . ASN A 1 96 ? -30.356 22.650 42.744 1.00 41.19 96 ASN A O 1
ATOM 793 N N . SER A 1 97 ? -32.363 23.680 43.006 1.00 43.75 97 SER A N 1
ATOM 794 C CA . SER A 1 97 ? -32.617 23.941 44.402 1.00 43.75 97 SER A CA 1
ATOM 795 C C . SER A 1 97 ? -32.520 22.781 45.397 1.00 43.75 97 SER A C 1
ATOM 797 O O . SER A 1 97 ? -32.687 21.599 45.111 1.00 43.75 97 SER A O 1
ATOM 799 N N . GLN A 1 98 ? -32.279 23.238 46.624 1.00 49.53 98 GLN A N 1
ATOM 800 C CA . GLN A 1 98 ? -32.396 22.594 47.924 1.00 49.53 98 GLN A CA 1
ATOM 801 C C . GLN A 1 98 ? -33.622 21.676 48.067 1.00 49.53 98 GLN A C 1
ATOM 803 O O . GLN A 1 98 ? -34.734 22.072 47.723 1.00 49.53 98 GLN A O 1
ATOM 808 N N . LYS A 1 99 ? -33.459 20.530 48.745 1.00 48.75 99 LYS A N 1
ATOM 809 C CA . LYS A 1 99 ? -34.516 19.959 49.598 1.00 48.75 99 LYS A CA 1
ATOM 810 C C . LYS A 1 99 ? -33.956 19.080 50.722 1.00 48.75 99 LYS A C 1
ATOM 812 O O . LYS A 1 99 ? -32.817 18.635 50.690 1.00 48.75 99 LYS A O 1
ATOM 817 N N . MET A 1 100 ? -34.775 18.971 51.761 1.00 40.12 100 MET A N 1
ATOM 818 C CA . MET A 1 100 ? -34.427 18.805 53.170 1.00 40.12 100 MET A CA 1
ATOM 819 C C . MET A 1 100 ? -33.905 17.426 53.603 1.00 40.12 100 MET A C 1
ATOM 821 O O . MET A 1 100 ? -34.237 16.384 53.049 1.00 40.12 100 MET A O 1
ATOM 825 N N . VAL A 1 101 ? -33.164 17.477 54.709 1.00 47.22 101 VAL A N 1
ATOM 826 C CA . VAL A 1 101 ? -32.728 16.387 55.595 1.00 47.22 101 VAL A CA 1
ATOM 827 C C . VAL A 1 101 ? -33.916 15.760 56.353 1.00 47.22 101 VAL A C 1
ATOM 829 O O . VAL A 1 101 ? -34.815 16.493 56.766 1.00 47.22 101 VAL A O 1
ATOM 832 N N . PRO A 1 102 ? -33.847 14.459 56.703 1.00 51.47 102 PRO A N 1
ATOM 833 C CA . PRO A 1 102 ? -34.166 14.062 58.079 1.00 51.47 102 PRO A CA 1
ATOM 834 C C . PRO A 1 102 ? -32.974 13.406 58.785 1.00 51.47 102 PRO A C 1
ATOM 836 O O . PRO A 1 102 ? -32.342 12.471 58.299 1.00 51.47 102 PRO A O 1
ATOM 839 N N . LYS A 1 103 ? -32.695 13.924 59.983 1.00 53.00 103 LYS A N 1
ATOM 840 C CA . LYS A 1 103 ? -31.667 13.467 60.914 1.00 53.00 103 LYS A CA 1
ATOM 841 C C . LYS A 1 103 ? -31.991 12.045 61.376 1.00 53.00 103 LYS A C 1
ATOM 843 O O . LYS A 1 103 ? -33.022 11.838 62.013 1.00 53.00 103 LYS A O 1
ATOM 848 N N . ARG A 1 104 ? -31.071 11.100 61.175 1.00 41.94 104 ARG A N 1
ATOM 849 C CA . ARG A 1 104 ? -30.944 9.932 62.055 1.00 41.94 104 ARG A CA 1
ATOM 850 C C . ARG A 1 104 ? -29.494 9.759 62.484 1.00 41.94 104 ARG A C 1
ATOM 852 O O . ARG A 1 104 ? -28.574 9.688 61.678 1.00 41.94 104 ARG A O 1
ATOM 859 N N . LEU A 1 105 ? -29.348 9.782 63.800 1.00 53.62 105 LEU A N 1
ATOM 860 C CA . LEU A 1 105 ? -28.132 9.684 64.580 1.00 53.62 105 LEU A CA 1
ATOM 861 C C . LEU A 1 105 ? -27.719 8.210 64.641 1.00 53.62 105 LEU A C 1
ATOM 863 O O . LEU A 1 105 ? -28.374 7.429 65.323 1.00 53.62 105 LEU A O 1
ATOM 867 N N . VAL A 1 106 ? -26.635 7.832 63.963 1.00 50.47 106 VAL A N 1
ATOM 868 C CA . VAL A 1 106 ? -25.949 6.561 64.228 1.00 50.47 106 VAL A CA 1
ATOM 869 C C . VAL A 1 106 ? -24.463 6.858 64.365 1.00 50.47 106 VAL A C 1
ATOM 871 O O . VAL A 1 106 ? -23.794 7.305 63.436 1.00 50.47 106 VAL A O 1
ATOM 874 N N . LYS A 1 107 ? -23.969 6.681 65.588 1.00 60.31 107 LYS A N 1
ATOM 875 C CA . LYS A 1 107 ? -22.555 6.747 65.941 1.00 60.31 107 LYS A CA 1
ATOM 876 C C . LYS A 1 107 ? -21.857 5.545 65.295 1.00 60.31 107 LYS A C 1
ATOM 878 O O . LYS A 1 107 ? -22.302 4.429 65.538 1.00 60.31 107 LYS A O 1
ATOM 883 N N . THR A 1 108 ? -20.789 5.761 64.519 1.00 51.50 108 THR A N 1
ATOM 884 C CA . THR A 1 108 ? -19.469 5.078 64.608 1.00 51.50 108 THR A CA 1
ATOM 885 C C . THR A 1 108 ? -18.628 5.215 63.322 1.00 51.50 108 THR A C 1
ATOM 887 O O . THR A 1 108 ? -19.148 5.191 62.214 1.00 51.50 108 THR A O 1
ATOM 890 N N . LYS A 1 109 ? -17.303 5.302 63.536 1.00 55.97 109 LYS A N 1
ATOM 891 C CA . LYS A 1 109 ? -16.139 5.251 62.619 1.00 55.97 109 LYS A CA 1
ATOM 892 C C . LYS A 1 109 ? -15.683 6.548 61.904 1.00 55.97 109 LYS A C 1
ATOM 894 O O . LYS A 1 109 ? -16.326 7.015 60.967 1.00 55.97 109 LYS A O 1
ATOM 899 N N . PRO A 1 110 ? -14.511 7.106 62.279 1.00 51.94 110 PRO A N 1
ATOM 900 C CA . PRO A 1 110 ? -13.926 8.304 61.675 1.00 51.94 110 PRO A CA 1
ATOM 901 C C . PRO A 1 110 ? -13.101 8.015 60.398 1.00 51.94 110 PRO A C 1
ATOM 903 O O . PRO A 1 110 ? -12.043 8.604 60.213 1.00 51.94 110 PRO A O 1
ATOM 906 N N . GLU A 1 111 ? -13.562 7.148 59.489 1.00 55.19 111 GLU A N 1
ATOM 907 C CA . GLU A 1 111 ? -12.805 6.793 58.262 1.00 55.19 111 GLU A CA 1
ATOM 908 C C . GLU A 1 111 ? -13.320 7.477 56.979 1.00 55.19 111 GLU A C 1
ATOM 910 O O . GLU A 1 111 ? -12.584 7.632 56.006 1.00 55.19 111 GLU A O 1
ATOM 915 N N . ILE A 1 112 ? -14.555 7.986 56.973 1.00 55.97 112 ILE A N 1
ATOM 916 C CA . ILE A 1 112 ? -15.218 8.467 55.742 1.00 55.97 112 ILE A CA 1
ATOM 917 C C . ILE A 1 112 ? -14.611 9.786 55.219 1.00 55.97 112 ILE A C 1
ATOM 919 O O . ILE A 1 112 ? -14.607 10.049 54.018 1.00 55.97 112 ILE A O 1
ATOM 923 N N . LYS A 1 113 ? -14.029 10.619 56.094 1.00 55.25 113 LYS A N 1
ATOM 924 C CA . LYS A 1 113 ? -13.437 11.911 55.691 1.00 55.25 113 LYS A CA 1
ATOM 925 C C . LYS A 1 113 ? -12.078 11.774 54.986 1.00 55.25 113 LYS A C 1
ATOM 927 O O . LYS A 1 113 ? -11.702 12.682 54.248 1.00 55.25 113 LYS A O 1
ATOM 932 N N . SER A 1 114 ? -11.366 10.663 55.194 1.00 57.41 114 SER A N 1
ATOM 933 C CA . SER A 1 114 ? -10.101 10.359 54.506 1.00 57.41 114 SER A CA 1
ATOM 934 C C . SER A 1 114 ? -10.346 9.988 53.037 1.00 57.41 114 SER A C 1
ATOM 936 O O . SER A 1 114 ? -9.715 10.535 52.132 1.00 57.41 114 SER A O 1
ATOM 938 N N . LEU A 1 115 ? -11.367 9.159 52.787 1.00 56.81 115 LEU A N 1
ATOM 939 C CA . LEU A 1 115 ? -11.720 8.676 51.449 1.00 56.81 115 LEU A CA 1
ATOM 940 C C . LEU A 1 115 ? -12.129 9.811 50.489 1.00 56.81 115 LEU A C 1
ATOM 942 O O . LEU A 1 115 ? -11.763 9.804 49.316 1.00 56.81 115 LEU A O 1
ATOM 946 N N . VAL A 1 116 ? -12.836 10.829 50.996 1.00 61.75 116 VAL A N 1
ATOM 947 C CA . VAL A 1 116 ? -13.273 11.986 50.192 1.00 61.75 116 VAL A CA 1
ATOM 948 C C . VAL A 1 116 ? -12.091 12.864 49.752 1.00 61.75 116 VAL A C 1
ATOM 950 O O . VAL A 1 116 ? -12.112 13.389 48.640 1.00 61.75 116 VAL A O 1
ATOM 953 N N . ARG A 1 117 ? -11.024 12.986 50.560 1.00 61.28 117 ARG A N 1
ATOM 954 C CA . ARG A 1 117 ? -9.803 13.710 50.144 1.00 61.28 117 ARG A CA 1
ATOM 955 C C . ARG A 1 117 ? -8.978 12.914 49.136 1.00 61.28 117 ARG A C 1
ATOM 957 O O . ARG A 1 117 ? -8.493 13.500 48.175 1.00 61.28 117 ARG A O 1
ATOM 964 N N . ALA A 1 118 ? -8.872 11.594 49.305 1.00 62.09 118 ALA A N 1
ATOM 965 C CA . ALA A 1 118 ? -8.174 10.732 48.348 1.00 62.09 118 ALA A CA 1
ATOM 966 C C . ALA A 1 118 ? -8.837 10.748 46.955 1.00 62.09 118 ALA A C 1
ATOM 968 O O . ALA A 1 118 ? -8.145 10.787 45.938 1.00 62.09 118 ALA A O 1
ATOM 969 N N . ALA A 1 119 ? -10.173 10.798 46.896 1.00 62.47 119 ALA A N 1
ATOM 970 C CA . ALA A 1 119 ? -10.911 10.914 45.638 1.00 62.47 119 ALA A CA 1
ATOM 971 C C . ALA A 1 119 ? -10.700 12.270 44.931 1.00 62.47 119 ALA A C 1
ATOM 973 O O . ALA A 1 119 ? -10.625 12.310 43.703 1.00 62.47 119 ALA A O 1
ATOM 974 N N . ALA A 1 120 ? -10.573 13.370 45.684 1.00 65.44 120 ALA A N 1
ATOM 975 C CA . ALA A 1 120 ? -10.306 14.693 45.114 1.00 65.44 120 ALA A CA 1
ATOM 976 C C . ALA A 1 120 ? -8.897 14.788 44.500 1.00 65.44 120 ALA A C 1
ATOM 978 O O . ALA A 1 120 ? -8.761 15.247 43.369 1.00 65.44 120 ALA A O 1
ATOM 979 N N . ILE A 1 121 ? -7.878 14.264 45.195 1.00 67.88 121 ILE A N 1
ATOM 980 C CA . ILE A 1 121 ? -6.484 14.249 44.713 1.00 67.88 121 ILE A CA 1
ATOM 981 C C . ILE A 1 121 ? -6.357 13.413 43.429 1.00 67.88 121 ILE A C 1
ATOM 983 O O . ILE A 1 121 ? -5.729 13.844 42.465 1.00 67.88 121 ILE A O 1
ATOM 987 N N . LYS A 1 122 ? -7.016 12.247 43.366 1.00 75.56 122 LYS A N 1
ATOM 988 C CA . LYS A 1 122 ? -6.962 11.377 42.180 1.00 75.56 122 LYS A CA 1
ATOM 989 C C . LYS A 1 122 ? -7.616 12.013 40.947 1.00 75.56 122 LYS A C 1
ATOM 991 O O . LYS A 1 122 ? -7.126 11.832 39.837 1.00 75.56 122 LYS A O 1
ATOM 996 N N . LYS A 1 123 ? -8.693 12.784 41.135 1.00 75.44 123 LYS A N 1
ATOM 997 C CA . LYS A 1 123 ? -9.379 13.485 40.039 1.00 75.44 123 LYS A CA 1
ATOM 998 C C . LYS A 1 123 ? -8.536 14.633 39.472 1.00 75.44 123 LYS A C 1
ATOM 1000 O O . LYS A 1 123 ? -8.506 14.817 38.260 1.00 75.44 123 LYS A O 1
ATOM 1005 N N . GLU A 1 124 ? -7.840 15.373 40.332 1.00 72.50 124 GLU A N 1
ATOM 1006 C CA . GLU A 1 124 ? -6.928 16.444 39.910 1.00 72.50 124 GLU A CA 1
ATOM 1007 C C . GLU A 1 124 ? -5.700 15.883 39.171 1.00 72.50 124 GLU A C 1
ATOM 1009 O O . GLU A 1 124 ? -5.283 16.425 38.146 1.00 72.50 124 GLU A O 1
ATOM 1014 N N . GLN A 1 125 ? -5.188 14.734 39.621 1.00 76.56 125 GLN A N 1
ATOM 1015 C CA . GLN A 1 125 ? -4.082 14.040 38.965 1.00 76.56 125 GLN A CA 1
ATOM 1016 C C . GLN A 1 125 ? -4.473 13.472 37.587 1.00 76.56 125 GLN A C 1
ATOM 1018 O O . GLN A 1 125 ? -3.744 13.677 36.618 1.00 76.56 125 GLN A O 1
ATOM 1023 N N . GLU A 1 126 ? -5.658 12.864 37.456 1.00 75.44 126 GLU A N 1
ATOM 1024 C CA . GLU A 1 126 ? -6.173 12.375 36.166 1.00 75.44 126 GLU A CA 1
ATOM 1025 C C . GLU A 1 126 ? -6.404 13.521 35.160 1.00 75.44 126 GLU A C 1
ATOM 1027 O O . GLU A 1 126 ? -6.162 13.373 33.960 1.00 75.44 126 GLU A O 1
ATOM 1032 N N . GLU A 1 127 ? -6.849 14.695 35.621 1.00 74.38 127 GLU A N 1
ATOM 1033 C CA . GLU A 1 127 ? -7.023 15.861 34.748 1.00 74.38 127 GLU A CA 1
ATOM 1034 C C . GLU A 1 127 ? -5.674 16.434 34.279 1.00 74.38 127 GLU A C 1
ATOM 1036 O O . GLU A 1 127 ? -5.544 16.857 33.124 1.00 74.38 127 GLU A O 1
ATOM 1041 N N . HIS A 1 128 ? -4.654 16.409 35.141 1.00 77.38 128 HIS A N 1
ATOM 1042 C CA . HIS A 1 128 ? -3.298 16.804 34.773 1.00 77.38 128 HIS A CA 1
ATOM 1043 C C . HIS A 1 128 ? -2.684 15.835 33.747 1.00 77.38 128 HIS A C 1
ATOM 1045 O O . HIS A 1 128 ? -2.141 16.286 32.737 1.00 77.38 128 HIS A O 1
ATOM 1051 N N . GLU A 1 129 ? -2.852 14.523 33.934 1.00 79.19 129 GLU A N 1
ATOM 1052 C CA . GLU A 1 129 ? -2.389 13.490 32.993 1.00 79.19 129 GLU A CA 1
ATOM 1053 C C . GLU A 1 129 ? -3.091 13.579 31.627 1.00 79.19 129 GLU A C 1
ATOM 1055 O O . GLU A 1 129 ? -2.457 13.443 30.580 1.00 79.19 129 GLU A O 1
ATOM 1060 N N . LYS A 1 130 ? -4.390 13.906 31.594 1.00 81.00 130 LYS A N 1
ATOM 1061 C CA . LYS A 1 130 ? -5.102 14.154 30.325 1.00 81.00 130 LYS A CA 1
ATOM 1062 C C . LYS A 1 130 ? -4.577 15.395 29.600 1.00 81.00 130 LYS A C 1
ATOM 1064 O O . LYS A 1 130 ? -4.461 15.386 28.372 1.00 81.00 130 LYS A O 1
ATOM 1069 N N . LYS A 1 131 ? -4.230 16.457 30.337 1.00 79.75 131 LYS A N 1
ATOM 1070 C CA . LYS A 1 131 ? -3.651 17.682 29.756 1.00 79.75 131 LYS A CA 1
ATOM 1071 C C . LYS A 1 131 ? -2.237 17.453 29.219 1.00 79.75 131 LYS A C 1
ATOM 1073 O O . LYS A 1 131 ? -1.900 18.026 28.182 1.00 79.75 131 LYS A O 1
ATOM 1078 N N . THR A 1 132 ? -1.417 16.629 29.871 1.00 81.69 132 THR A N 1
ATOM 1079 C CA . THR A 1 132 ? -0.078 16.288 29.360 1.00 81.69 132 THR A CA 1
ATOM 1080 C C . THR A 1 132 ? -0.159 15.358 28.151 1.00 81.69 132 THR A C 1
ATOM 1082 O O . THR A 1 132 ? 0.498 15.633 27.146 1.00 81.69 132 THR A O 1
ATOM 1085 N N . ALA A 1 133 ? -1.043 14.356 28.175 1.00 85.38 133 ALA A N 1
ATOM 1086 C CA . ALA A 1 133 ? -1.255 13.446 27.048 1.00 85.38 133 ALA A CA 1
ATOM 1087 C C . ALA A 1 133 ? -1.714 14.178 25.772 1.00 85.38 133 ALA A C 1
ATOM 1089 O O . ALA A 1 133 ? -1.240 13.880 24.674 1.00 85.38 133 ALA A O 1
ATOM 1090 N N . ALA A 1 134 ? -2.593 15.182 25.895 1.00 81.06 134 ALA A N 1
ATOM 1091 C CA . ALA A 1 134 ? -3.032 15.984 24.750 1.00 81.06 134 ALA A CA 1
ATOM 1092 C C . ALA A 1 134 ? -1.880 16.793 24.117 1.00 81.06 134 ALA A C 1
ATOM 1094 O O . ALA A 1 134 ? -1.741 16.821 22.891 1.00 81.06 134 ALA A O 1
ATOM 1095 N N . LYS A 1 135 ? -1.016 17.403 24.943 1.00 91.56 135 LYS A N 1
ATOM 1096 C CA . LYS A 1 135 ? 0.165 18.155 24.476 1.00 91.56 135 LYS A CA 1
ATOM 1097 C C . LYS A 1 135 ? 1.198 17.251 23.802 1.00 91.56 135 LYS A C 1
ATOM 1099 O O . LYS A 1 135 ? 1.806 17.638 22.801 1.00 91.56 135 LYS A O 1
ATOM 1104 N N . GLU A 1 136 ? 1.386 16.040 24.322 1.00 92.56 136 GLU A N 1
ATOM 1105 C CA . GLU A 1 136 ? 2.294 15.055 23.732 1.00 92.56 136 GLU A CA 1
ATOM 1106 C C . GLU A 1 136 ? 1.814 14.616 22.341 1.00 92.56 136 GLU A C 1
ATOM 1108 O O . GLU A 1 136 ? 2.595 14.597 21.386 1.00 92.56 136 GLU A O 1
ATOM 1113 N N . TRP A 1 137 ? 0.511 14.358 22.187 1.00 86.56 137 TRP A N 1
ATOM 1114 C CA . TRP A 1 137 ? -0.080 14.010 20.892 1.00 86.56 137 TRP A CA 1
ATOM 1115 C C . TRP A 1 137 ? 0.071 15.116 19.845 1.00 86.56 137 TRP A C 1
ATOM 1117 O O . TRP A 1 137 ? 0.386 14.830 18.686 1.00 86.56 137 TRP A O 1
ATOM 1127 N N . GLU A 1 138 ? -0.103 16.378 20.235 1.00 92.06 138 GLU A N 1
ATOM 1128 C CA . GLU A 1 138 ? 0.101 17.508 19.327 1.00 92.06 138 GLU A CA 1
ATOM 1129 C C . GLU A 1 138 ? 1.572 17.654 18.910 1.00 92.06 138 GLU A C 1
ATOM 1131 O O . GLU A 1 138 ? 1.867 17.828 17.723 1.00 92.06 138 GLU A O 1
ATOM 1136 N N . THR A 1 139 ? 2.497 17.471 19.854 1.00 93.94 139 THR A N 1
ATOM 1137 C CA . THR A 1 139 ? 3.943 17.480 19.586 1.00 93.94 139 THR A CA 1
ATOM 1138 C C . THR A 1 139 ? 4.331 16.354 18.626 1.00 93.94 139 THR A C 1
ATOM 1140 O O . THR A 1 139 ? 5.038 16.579 17.641 1.00 93.94 139 THR A O 1
ATOM 1143 N N . LYS A 1 140 ? 3.801 15.144 18.840 1.00 94.62 140 LYS A N 1
ATOM 1144 C CA . LYS A 1 140 ? 4.033 13.985 17.968 1.00 94.62 140 LYS A CA 1
ATOM 1145 C C . LYS A 1 140 ? 3.477 14.208 16.561 1.00 94.62 140 LYS A C 1
ATOM 1147 O O . LYS A 1 140 ? 4.128 13.844 15.580 1.00 94.62 140 LYS A O 1
ATOM 1152 N N . ARG A 1 141 ? 2.311 14.855 16.444 1.00 94.50 141 ARG A N 1
ATOM 1153 C CA . ARG A 1 141 ? 1.721 15.242 15.152 1.00 94.50 141 ARG A CA 1
ATOM 1154 C C . ARG A 1 141 ? 2.614 16.232 14.401 1.00 94.50 141 ARG A C 1
ATOM 1156 O O . ARG A 1 141 ? 2.846 16.043 13.207 1.00 94.50 141 ARG A O 1
ATOM 1163 N N . LEU A 1 142 ? 3.133 17.252 15.087 1.00 94.56 142 LEU A N 1
ATOM 1164 C CA . LEU A 1 142 ? 4.048 18.236 14.496 1.00 94.56 142 LEU A CA 1
ATOM 1165 C C . LEU A 1 142 ? 5.369 17.587 14.056 1.00 94.56 142 LEU A C 1
ATOM 1167 O O . LEU A 1 142 ? 5.777 17.767 12.909 1.00 94.56 142 LEU A O 1
ATOM 1171 N N . ALA A 1 143 ? 5.970 16.743 14.899 1.00 95.06 143 ALA A N 1
ATOM 1172 C CA . ALA A 1 143 ? 7.196 16.016 14.567 1.00 95.06 143 ALA A CA 1
ATOM 1173 C C . ALA A 1 143 ? 7.015 15.072 13.363 1.00 95.06 143 ALA A C 1
ATOM 1175 O O . ALA A 1 143 ? 7.877 14.996 12.486 1.00 95.06 143 ALA A O 1
ATOM 1176 N N . ALA A 1 144 ? 5.874 14.380 13.267 1.00 94.25 144 ALA A N 1
ATOM 1177 C CA . ALA A 1 144 ? 5.560 13.538 12.113 1.00 94.25 144 ALA A CA 1
ATOM 1178 C C . ALA A 1 144 ? 5.395 14.359 10.821 1.00 94.25 144 ALA A C 1
ATOM 1180 O O . ALA A 1 144 ? 5.846 13.934 9.755 1.00 94.25 144 ALA A O 1
ATOM 1181 N N . SER A 1 145 ? 4.783 15.544 10.907 1.00 94.50 145 SER A N 1
ATOM 1182 C CA . SER A 1 145 ? 4.672 16.465 9.769 1.00 94.50 145 SER A CA 1
ATOM 1183 C C . SER A 1 145 ? 6.044 16.962 9.309 1.00 94.50 145 SER A C 1
ATOM 1185 O O . SER A 1 145 ? 6.312 16.995 8.108 1.00 94.50 145 SER A O 1
ATOM 1187 N N . GLN A 1 146 ? 6.928 17.291 10.252 1.00 96.31 146 GLN A N 1
ATOM 1188 C CA . GLN A 1 146 ? 8.289 17.733 9.956 1.00 96.31 146 GLN A CA 1
ATOM 1189 C C . GLN A 1 146 ? 9.115 16.626 9.285 1.00 96.31 146 GLN A C 1
ATOM 1191 O O . GLN A 1 146 ? 9.689 16.857 8.222 1.00 96.31 146 GLN A O 1
ATOM 1196 N N . ARG A 1 147 ? 9.067 15.389 9.805 1.00 93.56 147 ARG A N 1
ATOM 1197 C CA . ARG A 1 147 ? 9.732 14.230 9.178 1.00 93.56 147 ARG A CA 1
ATOM 1198 C C . ARG A 1 147 ? 9.284 14.002 7.735 1.00 93.56 147 ARG A C 1
ATOM 1200 O O . ARG A 1 147 ? 10.111 13.689 6.886 1.00 93.56 147 ARG A O 1
ATOM 1207 N N . ARG A 1 148 ? 7.995 14.196 7.428 1.00 91.88 148 ARG A N 1
ATOM 1208 C CA . ARG A 1 148 ? 7.489 14.088 6.047 1.00 91.88 148 ARG A CA 1
ATOM 1209 C C . ARG A 1 148 ? 8.069 15.165 5.131 1.00 91.88 148 ARG A C 1
ATOM 1211 O O . ARG A 1 148 ? 8.358 14.872 3.975 1.00 91.88 148 ARG A O 1
ATOM 1218 N N . GLN A 1 149 ? 8.236 16.395 5.618 1.00 94.50 149 GLN A N 1
ATOM 1219 C CA . GLN A 1 149 ? 8.853 17.469 4.832 1.00 94.50 149 GLN A CA 1
ATOM 1220 C C . GLN A 1 149 ? 10.341 17.199 4.581 1.00 94.50 149 GLN A C 1
ATOM 1222 O O . GLN A 1 149 ? 10.798 17.314 3.443 1.00 94.50 149 GLN A O 1
ATOM 1227 N N . GLU A 1 150 ? 11.072 16.769 5.609 1.00 94.19 150 GLU A N 1
ATOM 1228 C CA . GLU A 1 150 ? 12.485 16.390 5.500 1.00 94.19 150 GLU A CA 1
ATOM 1229 C C . GLU A 1 150 ? 12.682 15.197 4.552 1.00 94.19 150 GLU A C 1
ATOM 1231 O O . GLU A 1 150 ? 13.576 15.210 3.704 1.00 94.19 150 GLU A O 1
ATOM 1236 N N . GLU A 1 151 ? 11.805 14.190 4.612 1.00 94.06 151 GLU A N 1
ATOM 1237 C CA . GLU A 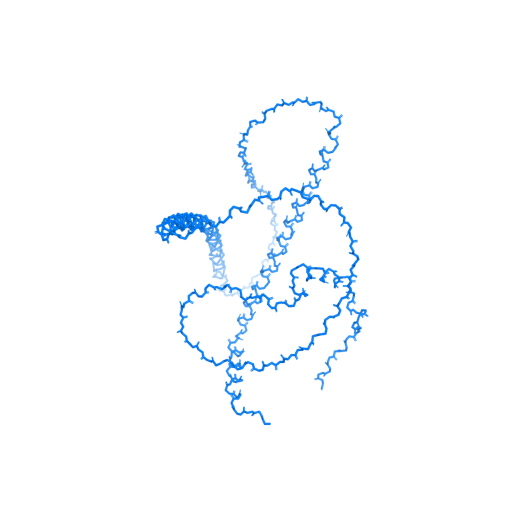1 151 ? 11.847 13.043 3.704 1.00 94.06 151 GLU A CA 1
ATOM 1238 C C . GLU A 1 151 ? 11.613 13.459 2.242 1.00 94.06 151 GLU A C 1
ATOM 1240 O O . GLU A 1 151 ? 12.327 12.999 1.350 1.00 94.06 151 GLU A O 1
ATOM 1245 N N . GLN A 1 152 ? 10.662 14.363 1.978 1.00 95.31 152 GLN A N 1
ATOM 1246 C CA . GLN A 1 152 ? 10.430 14.900 0.630 1.00 95.31 152 GLN A CA 1
ATOM 1247 C C . GLN A 1 152 ? 11.655 15.661 0.105 1.00 95.31 152 GLN A C 1
ATOM 1249 O O . GLN A 1 152 ? 12.063 15.457 -1.040 1.00 95.31 152 GLN A O 1
ATOM 1254 N N . GLN A 1 153 ? 12.301 16.476 0.946 1.00 97.25 153 GLN A N 1
ATOM 1255 C CA . GLN A 1 153 ? 13.544 17.159 0.574 1.00 97.25 153 GLN A CA 1
ATOM 1256 C C . GLN A 1 153 ? 14.679 16.168 0.287 1.00 97.25 153 GLN A C 1
ATOM 1258 O O . GLN A 1 153 ? 15.389 16.315 -0.711 1.00 97.25 153 GLN A O 1
ATOM 1263 N N . LYS A 1 154 ? 14.813 15.115 1.098 1.00 97.81 154 LYS A N 1
ATOM 1264 C CA . LYS A 1 154 ? 15.811 14.059 0.887 1.00 97.81 154 LYS A CA 1
ATOM 1265 C C . LYS A 1 154 ? 15.563 13.297 -0.417 1.00 97.81 154 LYS A C 1
ATOM 1267 O O . LYS A 1 154 ? 16.502 13.062 -1.175 1.00 97.81 154 LYS A O 1
ATOM 1272 N N . ARG A 1 155 ? 14.303 12.969 -0.730 1.00 89.62 155 ARG A N 1
ATOM 1273 C CA . ARG A 1 155 ? 13.921 12.336 -2.007 1.00 89.62 155 ARG A CA 1
ATOM 1274 C C . ARG A 1 155 ? 14.283 13.215 -3.204 1.00 89.62 155 ARG A C 1
ATOM 1276 O O . ARG A 1 155 ? 14.808 12.696 -4.186 1.00 89.62 155 ARG A O 1
ATOM 1283 N N . LEU A 1 156 ? 14.070 14.529 -3.111 1.00 96.19 156 LEU A N 1
ATOM 1284 C CA . LEU A 1 156 ? 14.459 15.476 -4.161 1.00 96.19 156 LEU A CA 1
ATOM 1285 C C . LEU A 1 156 ? 15.980 15.558 -4.340 1.00 96.19 156 LEU A C 1
ATOM 1287 O O . LEU A 1 156 ? 16.454 15.575 -5.474 1.00 96.19 156 LEU A O 1
ATOM 1291 N N . GLN A 1 157 ? 16.756 15.556 -3.252 1.00 96.88 157 GLN A N 1
ATOM 1292 C CA . GLN A 1 157 ? 18.220 15.532 -3.344 1.00 96.88 157 GLN A CA 1
ATOM 1293 C C . GLN A 1 157 ? 18.733 14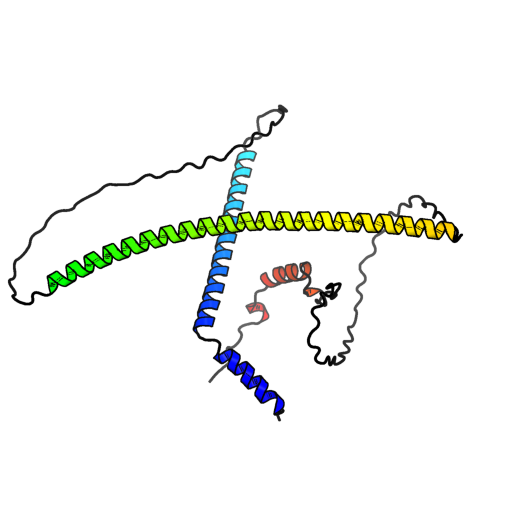.243 -3.995 1.00 96.88 157 GLN A C 1
ATOM 1295 O O . GLN A 1 157 ? 19.578 14.308 -4.885 1.00 96.88 157 GLN A O 1
ATOM 1300 N N . ILE A 1 158 ? 18.182 13.087 -3.612 1.00 95.38 158 ILE A N 1
ATOM 1301 C CA . ILE A 1 158 ? 18.533 11.794 -4.219 1.00 95.38 158 ILE A CA 1
ATOM 1302 C C . ILE A 1 158 ? 18.165 11.778 -5.708 1.00 95.38 158 ILE A C 1
ATOM 1304 O O . ILE A 1 158 ? 18.961 11.338 -6.537 1.00 95.38 158 ILE A O 1
ATOM 1308 N N . ALA A 1 159 ? 16.981 12.283 -6.069 1.00 94.12 159 ALA A N 1
ATOM 1309 C CA . ALA A 1 159 ? 16.563 12.385 -7.465 1.00 94.12 159 ALA A CA 1
ATOM 1310 C C . ALA A 1 159 ? 17.517 13.277 -8.278 1.00 94.12 159 ALA A C 1
ATOM 1312 O O . ALA A 1 159 ? 17.930 12.887 -9.369 1.00 94.12 159 ALA A O 1
ATOM 1313 N N . LYS A 1 160 ? 17.938 14.417 -7.715 1.00 97.81 160 LYS A N 1
ATOM 1314 C CA . LYS A 1 160 ? 18.910 15.323 -8.341 1.00 97.81 160 LYS A CA 1
ATOM 1315 C C . LYS A 1 160 ? 20.283 14.668 -8.522 1.00 97.81 160 LYS A C 1
ATOM 1317 O O . LYS A 1 160 ? 20.870 14.781 -9.593 1.00 97.81 160 LYS A O 1
ATOM 1322 N N . GLN A 1 161 ? 20.774 13.942 -7.515 1.00 97.50 161 GLN A N 1
ATOM 1323 C CA . GLN A 1 161 ? 22.038 13.202 -7.611 1.00 97.50 161 GLN A CA 1
ATOM 1324 C C . GLN A 1 161 ? 21.985 12.128 -8.698 1.00 97.50 161 GLN A C 1
ATOM 1326 O O . GLN A 1 161 ? 22.905 12.036 -9.509 1.00 97.50 161 GLN A O 1
ATOM 1331 N N . ARG A 1 162 ? 20.886 11.364 -8.767 1.00 95.19 162 ARG A N 1
ATOM 1332 C CA . ARG A 1 162 ? 20.684 10.390 -9.846 1.00 95.19 162 ARG A CA 1
ATOM 1333 C C . ARG A 1 162 ? 20.669 11.074 -11.207 1.00 95.19 162 ARG A C 1
ATOM 1335 O O . ARG A 1 162 ? 21.327 10.593 -12.120 1.00 95.19 162 ARG A O 1
ATOM 1342 N N . GLU A 1 163 ? 19.964 12.193 -11.360 1.00 95.75 163 GLU A N 1
ATOM 1343 C CA . GLU A 1 163 ? 19.929 12.927 -12.630 1.00 95.75 163 GLU A CA 1
ATOM 1344 C C . GLU A 1 163 ? 21.329 13.400 -13.066 1.00 95.75 163 GLU A C 1
ATOM 1346 O O . GLU A 1 163 ? 21.704 13.246 -14.230 1.00 95.75 163 GLU A O 1
ATOM 1351 N N . GLU A 1 164 ? 22.134 13.930 -12.141 1.00 95.88 164 GLU A N 1
ATOM 1352 C CA . GLU A 1 164 ? 23.524 14.316 -12.416 1.00 95.88 164 GLU A CA 1
ATOM 1353 C C . GLU A 1 164 ? 24.404 13.109 -12.778 1.00 95.88 164 GLU A C 1
ATOM 1355 O O . GLU A 1 164 ? 25.219 13.193 -13.700 1.00 95.88 164 GLU A O 1
ATOM 1360 N N . GLU A 1 165 ? 24.218 11.966 -12.115 1.00 95.75 165 GLU A N 1
ATOM 1361 C CA . GLU A 1 165 ? 24.919 10.720 -12.438 1.00 95.75 165 GLU A CA 1
ATOM 1362 C C . GLU A 1 165 ? 24.553 10.206 -13.840 1.00 95.75 165 GLU A C 1
ATOM 1364 O O . GLU A 1 165 ? 25.437 9.853 -14.625 1.00 95.75 165 GLU A O 1
ATOM 1369 N N . TRP A 1 166 ? 23.266 10.241 -14.199 1.00 94.31 166 TRP A N 1
ATOM 1370 C CA . TRP A 1 166 ? 22.789 9.909 -15.544 1.00 94.31 166 TRP A CA 1
ATOM 1371 C C . TRP A 1 166 ? 23.381 10.843 -16.603 1.00 94.31 166 TRP A C 1
ATOM 1373 O O . TRP A 1 166 ? 23.808 10.370 -17.657 1.00 94.31 166 TRP A O 1
ATOM 1383 N N . LYS A 1 167 ? 23.497 12.148 -16.316 1.00 96.06 167 LYS A N 1
ATOM 1384 C CA . LYS A 1 167 ? 24.167 13.110 -17.212 1.00 96.06 167 LYS A CA 1
ATOM 1385 C C . LYS A 1 167 ? 25.655 12.795 -17.385 1.00 96.06 167 LYS A C 1
ATOM 1387 O O . LYS A 1 167 ? 26.150 12.816 -18.510 1.00 96.06 167 LYS A O 1
ATOM 1392 N N . ARG A 1 168 ? 26.367 12.439 -16.308 1.00 94.25 168 ARG A N 1
ATOM 1393 C CA . ARG A 1 168 ? 27.782 12.021 -16.388 1.00 94.25 168 ARG A CA 1
ATOM 1394 C C . ARG A 1 168 ? 27.951 10.744 -17.214 1.00 94.25 168 ARG A C 1
ATOM 1396 O O . ARG A 1 168 ? 28.822 10.698 -18.080 1.00 94.25 168 ARG A O 1
ATOM 1403 N N . LYS A 1 169 ? 27.092 9.742 -16.999 1.00 93.12 169 LYS A N 1
ATOM 1404 C CA . LYS A 1 169 ? 27.089 8.488 -17.773 1.00 93.12 169 LYS A CA 1
ATOM 1405 C C . LYS A 1 169 ? 26.783 8.728 -19.254 1.00 93.12 169 LYS A C 1
ATOM 1407 O O . LYS A 1 169 ? 27.469 8.175 -20.110 1.00 93.12 169 LYS A O 1
ATOM 1412 N N . ALA A 1 170 ? 25.815 9.591 -19.567 1.00 90.88 170 ALA A N 1
ATOM 1413 C CA . ALA A 1 170 ? 25.488 9.945 -20.947 1.00 90.88 170 ALA A CA 1
ATOM 1414 C C . ALA A 1 170 ? 26.677 10.604 -21.670 1.00 90.88 170 ALA A C 1
ATOM 1416 O O . ALA A 1 170 ? 27.014 10.198 -22.784 1.00 90.88 170 ALA A O 1
ATOM 1417 N N . ASN A 1 171 ? 27.364 11.548 -21.016 1.00 90.00 171 ASN A N 1
ATOM 1418 C CA . ASN A 1 171 ? 28.542 12.204 -21.592 1.00 90.00 171 ASN A CA 1
ATOM 1419 C C . ASN A 1 171 ? 29.691 11.204 -21.840 1.00 90.00 171 ASN A C 1
ATOM 1421 O O . ASN A 1 171 ? 30.285 11.208 -22.920 1.00 90.00 171 ASN A O 1
ATOM 1425 N N . LEU A 1 172 ? 29.927 10.262 -20.917 1.00 90.81 172 LEU A N 1
ATOM 1426 C CA . LEU A 1 172 ? 30.950 9.218 -21.081 1.00 90.81 172 LEU A CA 1
ATOM 1427 C C . LEU A 1 172 ? 30.690 8.310 -22.301 1.00 90.81 172 LEU A C 1
ATOM 1429 O O . LEU A 1 172 ? 31.621 7.935 -23.020 1.00 90.81 172 LEU A O 1
ATOM 1433 N N . ILE A 1 173 ? 29.423 7.984 -22.585 1.00 85.12 173 ILE A N 1
ATOM 1434 C CA . ILE A 1 173 ? 29.046 7.200 -23.775 1.00 85.12 173 ILE A CA 1
ATOM 1435 C C . ILE A 1 173 ? 29.318 7.996 -25.062 1.00 85.12 173 ILE A C 1
ATOM 1437 O O . ILE A 1 173 ? 29.752 7.427 -26.065 1.00 85.12 173 ILE A O 1
ATOM 1441 N N . THR A 1 174 ? 29.093 9.313 -25.060 1.00 84.19 174 THR A N 1
ATOM 1442 C CA . THR A 1 174 ? 29.375 10.138 -26.246 1.00 84.19 174 THR A CA 1
ATOM 1443 C C . THR A 1 174 ? 30.868 10.262 -26.547 1.00 84.19 174 THR A C 1
ATOM 1445 O O . THR A 1 174 ? 31.255 10.205 -27.717 1.00 84.19 174 THR A O 1
ATOM 1448 N N . ASP A 1 175 ? 31.716 10.348 -25.520 1.00 78.75 175 ASP A N 1
ATOM 1449 C CA . ASP A 1 175 ? 33.167 10.468 -25.697 1.00 78.75 175 ASP A CA 1
ATOM 1450 C C . ASP A 1 175 ? 33.809 9.148 -26.139 1.00 78.75 175 ASP A C 1
ATOM 1452 O O . ASP A 1 175 ? 34.684 9.130 -27.011 1.00 78.75 175 ASP A O 1
ATOM 1456 N N . THR A 1 176 ? 33.334 8.020 -25.602 1.00 79.62 176 THR A N 1
ATOM 1457 C CA . THR A 1 176 ? 33.799 6.686 -26.016 1.00 79.62 176 THR A CA 1
ATOM 1458 C C . THR A 1 176 ? 33.422 6.377 -27.463 1.00 79.62 176 THR A C 1
ATOM 1460 O O . THR A 1 176 ? 34.289 5.938 -28.221 1.00 79.62 176 THR A O 1
ATOM 1463 N N . LYS A 1 177 ? 32.196 6.709 -27.896 1.00 80.69 177 LYS A N 1
ATOM 1464 C CA . LYS A 1 177 ? 31.774 6.556 -29.300 1.00 80.69 177 LYS A CA 1
ATOM 1465 C C . LYS A 1 177 ? 32.624 7.382 -30.266 1.00 80.69 177 LYS A C 1
ATOM 1467 O O . LYS A 1 177 ? 33.067 6.844 -31.275 1.00 80.69 177 LYS A O 1
ATOM 1472 N N . LYS A 1 178 ? 32.927 8.646 -29.941 1.00 79.19 178 LYS A N 1
ATOM 1473 C CA . LYS A 1 178 ? 33.810 9.488 -30.776 1.00 79.19 178 LYS A CA 1
ATOM 1474 C C . LYS A 1 178 ? 35.230 8.923 -30.874 1.00 79.19 178 LYS A C 1
ATOM 1476 O O . LYS A 1 178 ? 35.844 8.973 -31.939 1.00 79.19 178 LYS A O 1
ATOM 1481 N N . LYS A 1 179 ? 35.761 8.370 -29.777 1.00 79.56 179 LYS A N 1
ATOM 1482 C CA . LYS A 1 179 ? 37.093 7.743 -29.762 1.00 79.56 179 LYS A CA 1
ATOM 1483 C C . LYS A 1 179 ? 37.123 6.443 -30.572 1.00 79.56 179 LYS A C 1
ATOM 1485 O O . LYS A 1 179 ? 38.117 6.179 -31.245 1.00 79.56 179 LYS A O 1
ATOM 1490 N N . GLU A 1 180 ? 36.056 5.649 -30.527 1.00 78.81 180 GLU A N 1
ATOM 1491 C CA . GLU A 1 180 ? 35.939 4.414 -31.308 1.00 78.81 180 GLU A CA 1
ATOM 1492 C C . GLU A 1 180 ? 35.728 4.696 -32.804 1.00 78.81 180 GLU A C 1
ATOM 1494 O O . GLU A 1 180 ? 36.366 4.060 -33.640 1.00 78.81 180 GLU A O 1
ATOM 1499 N N . GLU A 1 181 ? 34.925 5.704 -33.154 1.00 78.62 181 GLU A N 1
ATOM 1500 C CA . GLU A 1 181 ? 34.735 6.149 -34.541 1.00 78.62 181 GLU A CA 1
ATOM 1501 C C . GLU A 1 181 ? 36.053 6.632 -35.164 1.00 78.62 181 GLU A C 1
ATOM 1503 O O . GLU A 1 181 ? 36.392 6.228 -36.276 1.00 78.62 181 GLU A O 1
ATOM 1508 N N . LYS A 1 182 ? 36.864 7.395 -34.414 1.00 77.44 182 LYS A N 1
ATOM 1509 C CA . LYS A 1 182 ? 38.194 7.817 -34.878 1.00 77.44 182 LYS A CA 1
ATOM 1510 C C . LYS A 1 182 ? 39.139 6.625 -35.096 1.00 77.44 182 LYS A C 1
ATOM 1512 O O . LYS A 1 182 ? 39.818 6.574 -36.115 1.00 77.44 182 LYS A O 1
ATOM 1517 N N . LYS A 1 183 ? 39.116 5.619 -34.207 1.00 79.00 183 LYS A N 1
ATOM 1518 C CA . LYS A 1 183 ? 39.892 4.374 -34.386 1.00 79.00 183 LYS A CA 1
ATOM 1519 C C . LYS A 1 183 ? 39.457 3.565 -35.614 1.00 79.00 183 LYS A C 1
ATOM 1521 O O . LYS A 1 183 ? 40.307 2.959 -36.258 1.00 79.00 183 LYS A O 1
ATOM 1526 N N . ARG A 1 184 ? 38.159 3.543 -35.945 1.00 74.38 184 ARG A N 1
ATOM 1527 C CA . ARG A 1 184 ? 37.650 2.836 -37.137 1.00 74.38 184 ARG A CA 1
ATOM 1528 C C . ARG A 1 184 ? 38.078 3.509 -38.442 1.00 74.38 184 ARG A C 1
ATOM 1530 O O . ARG A 1 184 ? 38.368 2.803 -39.402 1.00 74.38 184 ARG A O 1
ATOM 1537 N N . ILE A 1 185 ? 38.156 4.843 -38.461 1.00 70.88 185 ILE A N 1
ATOM 1538 C CA . ILE A 1 185 ? 38.646 5.608 -39.618 1.00 70.88 185 ILE A CA 1
ATOM 1539 C C . ILE A 1 185 ? 40.139 5.334 -39.857 1.00 70.88 185 ILE A C 1
ATOM 1541 O O . ILE A 1 185 ? 40.523 5.060 -40.992 1.00 70.88 185 ILE A O 1
ATOM 1545 N N . ASP A 1 186 ? 40.958 5.317 -38.801 1.00 73.81 186 ASP A N 1
ATOM 1546 C CA . ASP A 1 186 ? 42.406 5.079 -38.922 1.00 73.81 186 ASP A CA 1
ATOM 1547 C C . ASP A 1 186 ? 42.751 3.627 -39.319 1.00 73.81 186 ASP A C 1
ATOM 1549 O O . ASP A 1 186 ? 43.789 3.384 -39.930 1.00 73.81 186 ASP A O 1
ATOM 1553 N N . GLN A 1 187 ? 41.877 2.652 -39.029 1.00 80.25 187 GLN A N 1
ATOM 1554 C CA . GLN A 1 187 ? 42.058 1.248 -39.437 1.00 80.25 187 GLN A CA 1
ATOM 1555 C C . GLN A 1 187 ? 41.629 0.943 -40.883 1.00 80.25 187 GLN A C 1
ATOM 1557 O O . GLN A 1 187 ? 41.709 -0.208 -41.309 1.00 80.25 187 GLN A O 1
ATOM 1562 N N . GLY A 1 188 ? 41.165 1.932 -41.654 1.00 65.69 188 GLY A N 1
ATOM 1563 C CA . GLY A 1 188 ? 40.818 1.730 -43.065 1.00 65.69 188 GLY A CA 1
ATOM 1564 C C . GLY A 1 188 ? 39.605 0.821 -43.309 1.00 65.69 188 GLY A C 1
ATOM 1565 O O . GLY A 1 188 ? 39.365 0.427 -44.452 1.00 65.69 188 GLY A O 1
ATOM 1566 N N . LEU A 1 189 ? 38.808 0.504 -42.277 1.00 61.12 189 LEU A N 1
ATOM 1567 C CA . LEU A 1 189 ? 37.527 -0.178 -42.467 1.00 61.12 189 LEU A CA 1
ATOM 1568 C C . LEU A 1 189 ? 36.555 0.795 -43.145 1.00 61.12 189 LEU A C 1
ATOM 1570 O O . LEU A 1 189 ? 36.117 1.783 -42.555 1.00 61.12 189 LEU A O 1
ATOM 1574 N N . GLN A 1 190 ? 36.246 0.509 -44.411 1.00 58.28 190 GLN A N 1
ATOM 1575 C CA . GLN A 1 190 ? 35.323 1.284 -45.236 1.00 58.28 190 GLN A CA 1
ATOM 1576 C C . GLN A 1 190 ? 34.005 1.562 -44.501 1.00 58.28 190 GLN A C 1
ATOM 1578 O O . GLN A 1 190 ? 33.433 0.693 -43.839 1.00 58.28 190 GLN A O 1
ATOM 1583 N N . LYS A 1 191 ? 33.526 2.804 -44.645 1.00 61.50 191 LYS A N 1
ATOM 1584 C CA . LYS A 1 191 ? 32.264 3.293 -44.081 1.00 61.50 191 LYS A CA 1
ATOM 1585 C C . LYS A 1 191 ? 31.121 2.309 -44.382 1.00 61.50 191 LYS A C 1
ATOM 1587 O O . LYS A 1 191 ? 30.984 1.900 -45.537 1.00 61.50 191 LYS A O 1
ATOM 1592 N N . PRO A 1 192 ? 30.269 1.965 -43.398 1.00 55.69 192 PRO A N 1
ATOM 1593 C CA . PRO A 1 192 ? 29.066 1.198 -43.676 1.00 55.69 192 PRO A CA 1
ATOM 1594 C C . PRO A 1 192 ? 28.202 1.981 -44.668 1.00 55.69 192 PRO A C 1
ATOM 1596 O O . PRO A 1 192 ? 27.918 3.161 -44.469 1.00 55.69 192 PRO A O 1
ATOM 1599 N N . PHE A 1 193 ? 27.849 1.305 -45.758 1.00 50.72 193 PHE A N 1
ATOM 1600 C CA . PHE A 1 193 ? 27.006 1.786 -46.842 1.00 50.72 193 PHE A CA 1
ATOM 1601 C C . PHE A 1 193 ? 25.815 2.607 -46.3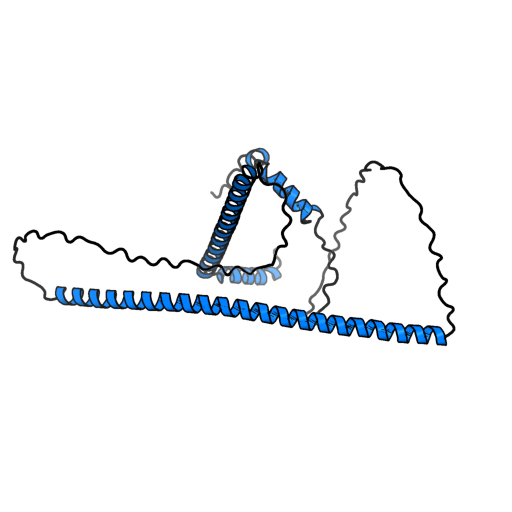26 1.00 50.72 193 PHE A C 1
ATOM 1603 O O . PHE A 1 193 ? 25.043 2.142 -45.486 1.00 50.72 193 PHE A O 1
ATOM 1610 N N . GLU A 1 194 ? 25.633 3.808 -46.879 1.00 51.56 194 GLU A N 1
ATOM 1611 C CA . GLU A 1 194 ? 24.396 4.577 -46.758 1.00 51.56 194 GLU A CA 1
ATOM 1612 C C . GLU A 1 194 ? 23.232 3.733 -47.293 1.00 51.56 194 GLU A C 1
ATOM 1614 O O . GLU A 1 194 ? 23.010 3.619 -48.502 1.00 51.56 194 GLU A O 1
ATOM 1619 N N . ILE A 1 195 ? 22.465 3.127 -46.387 1.00 57.59 195 ILE A N 1
ATOM 1620 C CA . ILE A 1 195 ? 21.182 2.523 -46.730 1.00 57.59 195 ILE A CA 1
ATOM 1621 C C . ILE A 1 195 ? 20.254 3.680 -47.097 1.00 57.59 195 ILE A C 1
ATOM 1623 O O . ILE A 1 195 ? 19.691 4.365 -46.241 1.00 57.59 195 ILE A O 1
ATOM 1627 N N . LYS A 1 196 ? 20.138 3.918 -48.407 1.00 54.75 196 LYS A N 1
ATOM 1628 C CA . LYS A 1 196 ? 19.181 4.839 -49.017 1.00 54.75 196 LYS A CA 1
ATOM 1629 C C . LYS A 1 196 ? 17.798 4.577 -48.423 1.00 54.75 196 LYS A C 1
ATOM 1631 O O . LYS A 1 196 ? 17.225 3.506 -48.625 1.00 54.75 196 LYS A O 1
ATOM 1636 N N . LYS A 1 197 ? 17.271 5.579 -47.713 1.00 54.69 197 LYS A N 1
ATOM 1637 C CA . LYS A 1 197 ? 15.882 5.659 -47.248 1.00 54.69 197 LYS A CA 1
ATOM 1638 C C . LYS A 1 197 ? 14.953 5.376 -48.431 1.00 54.69 197 LYS A C 1
ATOM 1640 O O . LYS A 1 197 ? 14.772 6.227 -49.303 1.00 54.69 197 LYS A O 1
ATOM 1645 N N . LYS A 1 198 ? 14.386 4.169 -48.481 1.00 56.53 198 LYS A N 1
ATOM 1646 C CA . LYS A 1 198 ? 13.273 3.866 -49.377 1.00 56.53 198 LYS A CA 1
ATOM 1647 C C . LYS A 1 198 ? 12.021 4.516 -48.798 1.00 56.53 198 LYS A C 1
ATOM 1649 O O . LYS A 1 198 ? 11.513 4.109 -47.762 1.00 56.53 198 LYS A O 1
ATOM 1654 N N . LYS A 1 199 ? 11.667 5.592 -49.492 1.00 56.59 199 LYS A N 1
ATOM 1655 C CA . LYS A 1 199 ? 10.359 6.192 -49.745 1.00 56.59 199 LYS A CA 1
ATOM 1656 C C . LYS A 1 199 ? 9.160 5.325 -49.343 1.00 56.59 199 LYS A C 1
ATOM 1658 O O . LYS A 1 199 ? 9.126 4.128 -49.623 1.00 56.59 199 LYS A O 1
ATOM 1663 N N . ASP A 1 200 ? 8.203 6.014 -48.744 1.00 60.75 200 ASP A N 1
ATOM 1664 C CA . ASP A 1 200 ? 6.907 5.563 -48.257 1.00 60.75 200 ASP A CA 1
ATOM 1665 C C . ASP A 1 200 ? 6.213 4.572 -49.200 1.00 60.75 200 ASP A C 1
ATOM 1667 O O . ASP A 1 200 ? 6.043 4.831 -50.394 1.00 60.75 200 ASP A O 1
ATOM 1671 N N . VAL A 1 201 ? 5.790 3.440 -48.638 1.00 53.16 201 VAL A N 1
ATOM 1672 C CA . VAL A 1 201 ? 4.792 2.555 -49.237 1.00 53.16 201 VAL A CA 1
ATOM 1673 C C . VAL A 1 201 ? 3.603 2.545 -48.292 1.00 53.16 201 VAL A C 1
ATOM 1675 O O . VAL A 1 201 ? 3.645 1.947 -47.217 1.00 53.16 201 VAL A O 1
ATOM 1678 N N . ASP A 1 202 ? 2.560 3.252 -48.721 1.00 55.97 202 ASP A N 1
ATOM 1679 C CA . ASP A 1 202 ? 1.189 3.107 -48.251 1.00 55.97 202 ASP A CA 1
ATOM 1680 C C . ASP A 1 202 ? 0.803 1.623 -48.268 1.00 55.97 202 ASP A C 1
ATOM 1682 O O . ASP A 1 202 ? 0.731 1.001 -49.330 1.00 55.97 202 ASP A O 1
ATOM 1686 N N . LEU A 1 203 ? 0.528 1.053 -47.093 1.00 54.72 203 LEU A N 1
ATOM 1687 C CA . LEU A 1 203 ? -0.112 -0.255 -46.975 1.00 54.72 203 LEU A CA 1
ATOM 1688 C C . LEU A 1 203 ? -1.432 -0.111 -46.223 1.00 54.72 203 LEU A C 1
ATOM 1690 O O . LEU A 1 203 ? -1.603 -0.498 -45.069 1.00 54.72 203 LEU A O 1
ATOM 1694 N N . ASN A 1 204 ? -2.392 0.460 -46.938 1.00 49.62 204 ASN A N 1
ATOM 1695 C CA . ASN A 1 204 ? -3.802 0.290 -46.662 1.00 49.62 204 ASN A CA 1
ATOM 1696 C C . ASN A 1 204 ? -4.230 -1.048 -47.285 1.00 49.62 204 ASN A C 1
ATOM 1698 O O . ASN A 1 204 ? -4.447 -1.095 -48.494 1.00 49.62 204 ASN A O 1
ATOM 1702 N N . GLN A 1 205 ? -4.298 -2.137 -46.503 1.00 49.19 205 GLN A N 1
ATOM 1703 C CA . GLN A 1 205 ? -5.165 -3.287 -46.803 1.00 49.19 205 GLN A CA 1
ATOM 1704 C C . GLN A 1 205 ? -5.241 -4.343 -45.679 1.00 49.19 205 GLN A C 1
ATOM 1706 O O . GLN A 1 205 ? -4.272 -5.006 -45.334 1.00 49.19 205 GLN A O 1
ATOM 1711 N N . LYS A 1 206 ? -6.490 -4.557 -45.246 1.00 48.53 206 LYS A N 1
ATOM 1712 C CA . LYS A 1 206 ? -7.147 -5.858 -45.016 1.00 48.53 206 LYS A CA 1
ATOM 1713 C C . LYS A 1 206 ? -6.745 -6.710 -43.795 1.00 48.53 206 LYS A C 1
ATOM 1715 O O . LYS A 1 206 ? -5.872 -7.567 -43.821 1.00 48.53 206 LYS A O 1
ATOM 1720 N N . LYS A 1 207 ? -7.579 -6.538 -42.766 1.00 55.41 207 LYS A N 1
ATOM 1721 C CA . LYS A 1 207 ? -7.992 -7.483 -41.713 1.00 55.41 207 LYS A CA 1
ATOM 1722 C C . LYS A 1 207 ? -8.044 -8.957 -42.180 1.00 55.41 207 LYS A C 1
ATOM 1724 O O . LYS A 1 207 ? -8.806 -9.249 -43.105 1.00 55.41 207 LYS A O 1
ATOM 1729 N N . PRO A 1 208 ? -7.381 -9.888 -41.472 1.00 48.06 208 PRO A N 1
ATOM 1730 C CA . PRO A 1 208 ? -7.805 -11.280 -41.399 1.00 48.06 208 PRO A CA 1
ATOM 1731 C C . PRO A 1 208 ? -8.307 -11.659 -39.993 1.00 48.06 208 PRO A C 1
ATOM 1733 O O . PRO A 1 208 ? -7.891 -11.108 -38.975 1.00 48.06 208 PRO A O 1
ATOM 1736 N N . ALA A 1 209 ? -9.269 -12.578 -39.990 1.00 47.47 209 ALA A N 1
ATOM 1737 C CA . ALA A 1 209 ? -9.962 -13.161 -38.845 1.00 47.47 209 ALA A CA 1
ATOM 1738 C C . ALA A 1 209 ? -9.023 -13.948 -37.896 1.00 47.47 209 ALA A C 1
ATOM 1740 O O . ALA A 1 209 ? -7.927 -14.337 -38.307 1.00 47.47 209 ALA A O 1
ATOM 1741 N N . PRO A 1 210 ? -9.435 -14.205 -36.637 1.00 54.47 210 PRO A N 1
ATOM 1742 C CA . PRO A 1 210 ? -8.600 -14.888 -35.659 1.00 54.47 210 PRO A CA 1
ATOM 1743 C C . PRO A 1 210 ? -8.612 -16.399 -35.911 1.00 54.47 210 PRO A C 1
ATOM 1745 O O . PRO A 1 210 ? -9.653 -17.044 -35.827 1.00 54.47 210 PRO A O 1
ATOM 1748 N N . HIS A 1 211 ? -7.444 -16.969 -36.204 1.00 42.22 211 HIS A N 1
ATOM 1749 C CA . HIS A 1 211 ? -7.240 -18.412 -36.128 1.00 42.22 211 HIS A CA 1
ATOM 1750 C C . HIS A 1 211 ? -6.899 -18.799 -34.690 1.00 42.22 211 HIS A C 1
ATOM 1752 O O . HIS A 1 211 ? -5.834 -18.449 -34.177 1.00 42.22 211 HIS A O 1
ATOM 1758 N N . GLU A 1 212 ? -7.807 -19.550 -34.073 1.00 54.38 212 GLU A N 1
ATOM 1759 C CA . GLU A 1 212 ? -7.551 -20.371 -32.896 1.00 54.38 212 GLU A CA 1
ATOM 1760 C C . GLU A 1 212 ? -6.381 -21.319 -33.183 1.00 54.38 212 GLU A C 1
ATOM 1762 O O . GLU A 1 212 ? -6.386 -22.072 -34.160 1.00 54.38 212 GLU A O 1
ATOM 1767 N N . LYS A 1 213 ? -5.357 -21.276 -32.331 1.00 54.00 213 LYS A N 1
ATOM 1768 C CA . LYS A 1 213 ? -4.323 -22.307 -32.272 1.00 54.00 213 LYS A CA 1
ATOM 1769 C C . LYS A 1 213 ? -4.230 -22.804 -30.839 1.00 54.00 213 LYS A C 1
ATOM 1771 O O . LYS A 1 213 ? -3.677 -22.135 -29.972 1.00 54.00 213 LYS A O 1
ATOM 1776 N N . ASN A 1 214 ? -4.792 -23.992 -30.644 1.00 49.28 214 ASN A N 1
ATOM 1777 C CA . ASN A 1 214 ? -4.505 -24.891 -29.538 1.00 49.28 214 ASN A CA 1
ATOM 1778 C C . ASN A 1 214 ? -2.988 -25.120 -29.458 1.00 49.28 214 ASN A C 1
ATOM 1780 O O . ASN A 1 214 ? -2.401 -25.651 -30.401 1.00 49.28 214 ASN A O 1
ATOM 1784 N N . LEU A 1 215 ? -2.361 -24.727 -28.346 1.00 45.50 215 LEU A N 1
ATOM 1785 C CA . LEU A 1 215 ? -1.046 -25.228 -27.954 1.00 45.50 215 LEU A CA 1
ATOM 1786 C C . LEU A 1 215 ? -1.214 -26.125 -26.730 1.00 45.50 215 LEU A C 1
ATOM 1788 O O . LEU A 1 215 ? -1.402 -25.672 -25.605 1.00 45.50 215 LEU A O 1
ATOM 1792 N N . THR A 1 216 ? -1.149 -27.417 -27.014 1.00 39.38 216 THR A N 1
ATOM 1793 C CA . THR A 1 216 ? -0.923 -28.531 -26.104 1.00 39.38 216 THR A CA 1
ATOM 1794 C C . THR A 1 216 ? 0.361 -28.280 -25.308 1.00 39.38 216 THR A C 1
ATOM 1796 O O . THR A 1 216 ? 1.454 -28.252 -25.871 1.00 39.38 216 THR A O 1
ATOM 1799 N N . SER A 1 217 ? 0.236 -28.073 -23.998 1.00 40.94 217 SER A N 1
ATOM 1800 C CA . SER A 1 217 ? 1.363 -27.984 -23.070 1.00 40.94 217 SER A CA 1
ATOM 1801 C C . SER A 1 217 ? 1.791 -29.388 -22.639 1.00 40.94 217 SER A C 1
ATOM 1803 O O . SER A 1 217 ? 1.177 -29.982 -21.754 1.00 40.94 217 SER A O 1
ATOM 1805 N N . SER A 1 218 ? 2.846 -29.927 -23.243 1.00 44.97 218 SER A N 1
ATOM 1806 C CA . SER A 1 218 ? 3.620 -31.009 -22.632 1.00 44.97 218 SER A CA 1
ATOM 1807 C C . SER A 1 218 ? 4.537 -30.390 -21.575 1.00 44.97 218 SER A C 1
ATOM 1809 O O . SER A 1 218 ? 5.556 -29.784 -21.903 1.00 44.97 218 SER A O 1
ATOM 1811 N N . VAL A 1 219 ? 4.117 -30.477 -20.313 1.00 44.22 219 VAL A N 1
ATOM 1812 C CA . VAL A 1 219 ? 4.908 -30.105 -19.136 1.00 44.22 219 VAL A CA 1
ATOM 1813 C C . VAL A 1 219 ? 5.873 -31.253 -18.848 1.00 44.22 219 VAL A C 1
ATOM 1815 O O . VAL A 1 219 ? 5.460 -32.311 -18.381 1.00 44.22 219 VAL A O 1
ATOM 1818 N N . THR A 1 220 ? 7.151 -31.047 -19.155 1.00 37.84 220 THR A N 1
ATOM 1819 C CA . THR A 1 220 ? 8.253 -31.872 -18.654 1.00 37.84 220 THR A CA 1
ATOM 1820 C C . THR A 1 220 ? 8.702 -31.246 -17.336 1.00 37.84 220 THR A C 1
ATOM 1822 O O . THR A 1 220 ? 9.184 -30.115 -17.323 1.00 37.84 220 THR A O 1
ATOM 1825 N N . ILE A 1 221 ? 8.458 -31.938 -16.223 1.00 45.66 221 ILE A N 1
ATOM 1826 C CA . ILE A 1 221 ? 8.945 -31.557 -14.894 1.00 45.66 221 ILE A CA 1
ATOM 1827 C C . ILE A 1 221 ? 10.348 -32.151 -14.783 1.00 45.66 221 ILE A C 1
ATOM 1829 O O . ILE A 1 221 ? 10.483 -33.359 -14.621 1.00 45.66 221 ILE A O 1
ATOM 1833 N N . GLU A 1 222 ? 11.381 -31.326 -14.939 1.00 46.09 222 GLU A N 1
ATOM 1834 C CA . GLU A 1 222 ? 12.739 -31.705 -14.548 1.00 46.09 222 GLU A CA 1
ATOM 1835 C C . GLU A 1 222 ? 12.979 -31.233 -13.112 1.00 46.09 222 GLU A C 1
ATOM 1837 O O . GLU A 1 222 ? 12.872 -30.042 -12.805 1.00 46.09 222 GLU A O 1
ATOM 1842 N N . ASP A 1 223 ? 13.271 -32.201 -12.242 1.00 48.41 223 ASP A N 1
ATOM 1843 C CA . ASP A 1 223 ? 13.732 -32.018 -10.869 1.00 48.41 223 ASP A CA 1
ATOM 1844 C C . ASP A 1 223 ? 14.983 -31.132 -10.854 1.00 48.41 223 ASP A C 1
ATOM 1846 O O . ASP A 1 223 ? 16.095 -31.574 -11.140 1.00 48.41 223 ASP A O 1
ATOM 1850 N N . SER A 1 224 ? 14.805 -29.856 -10.512 1.00 52.03 224 SER A N 1
ATOM 1851 C CA . SER A 1 224 ? 15.915 -28.953 -10.218 1.00 52.03 224 SER A CA 1
ATOM 1852 C C . SER A 1 224 ? 16.280 -29.077 -8.743 1.00 52.03 224 SER A C 1
ATOM 1854 O O . SER A 1 224 ? 15.697 -28.421 -7.880 1.00 52.03 224 SER A O 1
ATOM 1856 N N . GLN A 1 225 ? 17.259 -29.938 -8.471 1.00 50.00 225 GLN A N 1
ATOM 1857 C CA . GLN A 1 225 ? 18.110 -29.831 -7.292 1.00 50.00 225 GLN A CA 1
ATOM 1858 C C . GLN A 1 225 ? 18.980 -28.578 -7.457 1.00 50.00 225 GLN A C 1
ATOM 1860 O O . GLN A 1 225 ? 19.746 -28.485 -8.414 1.00 50.00 225 GLN A O 1
ATOM 1865 N N . SER A 1 226 ? 18.874 -27.611 -6.549 1.00 48.06 226 SER A N 1
ATOM 1866 C CA . SER A 1 226 ? 19.891 -26.567 -6.417 1.00 48.06 226 SER A CA 1
ATOM 1867 C C . SER A 1 226 ? 20.303 -26.460 -4.962 1.00 48.06 226 SER A C 1
ATOM 1869 O O . SER A 1 226 ? 19.510 -26.080 -4.098 1.00 48.06 226 SER A O 1
ATOM 1871 N N . GLU A 1 227 ? 21.543 -26.875 -4.755 1.00 50.09 227 GLU A N 1
ATOM 1872 C CA . GLU A 1 227 ? 22.298 -26.872 -3.521 1.00 50.09 227 GLU A CA 1
ATOM 1873 C C . GLU A 1 227 ? 22.618 -25.441 -3.068 1.00 50.09 227 GLU A C 1
ATOM 1875 O O . GLU A 1 227 ? 22.853 -24.537 -3.870 1.00 50.09 227 GLU A O 1
ATOM 1880 N N . ASP A 1 228 ? 22.561 -25.296 -1.750 1.00 56.66 228 ASP A N 1
ATOM 1881 C CA . ASP A 1 228 ? 23.328 -24.425 -0.862 1.00 56.66 228 ASP A CA 1
ATOM 1882 C C . ASP A 1 228 ? 24.409 -23.538 -1.519 1.00 56.66 228 ASP A C 1
ATOM 1884 O O . ASP A 1 228 ? 25.422 -24.025 -2.022 1.00 56.66 228 ASP A O 1
ATOM 1888 N N . SER A 1 229 ? 24.218 -22.217 -1.474 1.00 48.50 229 SER A N 1
ATOM 1889 C CA . SER A 1 229 ? 25.279 -21.242 -1.751 1.00 48.50 229 SER A CA 1
ATOM 1890 C C . SER A 1 229 ? 25.078 -20.013 -0.869 1.00 48.50 229 SER A C 1
ATOM 1892 O O . SER A 1 229 ? 24.287 -19.120 -1.182 1.00 48.50 229 SER A O 1
ATOM 1894 N N . GLU A 1 230 ? 25.805 -20.004 0.243 1.00 57.84 230 GLU A N 1
ATOM 1895 C CA . GLU A 1 230 ? 25.955 -18.885 1.171 1.00 57.84 230 GLU A CA 1
ATOM 1896 C C . GLU A 1 230 ? 26.915 -17.813 0.605 1.00 57.84 230 GLU A C 1
ATOM 1898 O O . GLU A 1 230 ? 27.887 -18.127 -0.081 1.00 57.84 230 GLU A O 1
ATOM 1903 N N . ASP A 1 231 ? 26.613 -16.552 0.934 1.00 55.84 231 ASP A N 1
ATOM 1904 C CA . ASP A 1 231 ? 27.477 -15.361 0.950 1.00 55.84 231 ASP A CA 1
ATOM 1905 C C . ASP A 1 231 ? 28.189 -14.894 -0.339 1.00 55.84 231 ASP A C 1
ATOM 1907 O O . ASP A 1 231 ? 29.383 -15.111 -0.538 1.00 55.84 231 ASP A O 1
ATOM 1911 N N . ASP A 1 232 ? 27.496 -14.060 -1.131 1.00 55.12 232 ASP A N 1
ATOM 1912 C CA . ASP A 1 232 ? 28.146 -12.969 -1.880 1.00 55.12 232 ASP A CA 1
ATOM 1913 C C . ASP A 1 232 ? 27.178 -11.783 -2.101 1.00 55.12 232 ASP A C 1
ATOM 1915 O O . ASP A 1 232 ? 26.259 -11.841 -2.922 1.00 55.12 232 ASP A O 1
ATOM 1919 N N . ASP A 1 233 ? 27.392 -10.683 -1.367 1.00 56.69 233 ASP A N 1
ATOM 1920 C CA . ASP A 1 233 ? 26.650 -9.405 -1.409 1.00 56.69 233 ASP A CA 1
ATOM 1921 C C . ASP A 1 233 ? 26.917 -8.595 -2.703 1.00 56.69 233 ASP A C 1
ATOM 1923 O O . ASP A 1 233 ? 27.051 -7.364 -2.711 1.00 56.69 233 ASP A O 1
ATOM 1927 N N . SER A 1 234 ? 26.989 -9.269 -3.850 1.00 48.47 234 SER A N 1
ATOM 1928 C CA . SER A 1 234 ? 27.017 -8.596 -5.141 1.00 48.47 234 SER A CA 1
ATOM 1929 C C . SER A 1 234 ? 25.589 -8.210 -5.534 1.00 48.47 234 SER A C 1
ATOM 1931 O O . SER A 1 234 ? 24.695 -9.038 -5.696 1.00 48.47 234 SER A O 1
ATOM 1933 N N . PHE A 1 235 ? 25.349 -6.903 -5.664 1.00 48.03 235 PHE A N 1
ATOM 1934 C CA . PHE A 1 235 ? 24.127 -6.322 -6.220 1.00 48.03 235 PHE A CA 1
ATOM 1935 C C . PHE A 1 235 ? 23.988 -6.763 -7.686 1.00 48.03 235 PHE A C 1
ATOM 1937 O O . PHE A 1 235 ? 24.354 -6.039 -8.615 1.00 48.03 235 PHE A O 1
ATOM 1944 N N . VAL A 1 236 ? 23.496 -7.985 -7.892 1.00 46.94 236 VAL A N 1
ATOM 1945 C CA . VAL A 1 236 ? 23.114 -8.496 -9.200 1.00 46.94 236 VAL A CA 1
ATOM 1946 C C . VAL A 1 236 ? 21.918 -7.671 -9.641 1.00 46.94 236 VAL A C 1
ATOM 1948 O O . VAL A 1 236 ? 20.827 -7.733 -9.074 1.00 46.94 236 VAL A O 1
ATOM 1951 N N . GLU A 1 237 ? 22.156 -6.844 -10.651 1.00 50.91 237 GLU A N 1
ATOM 1952 C CA . GLU A 1 237 ? 21.140 -6.192 -11.455 1.00 50.91 237 GLU 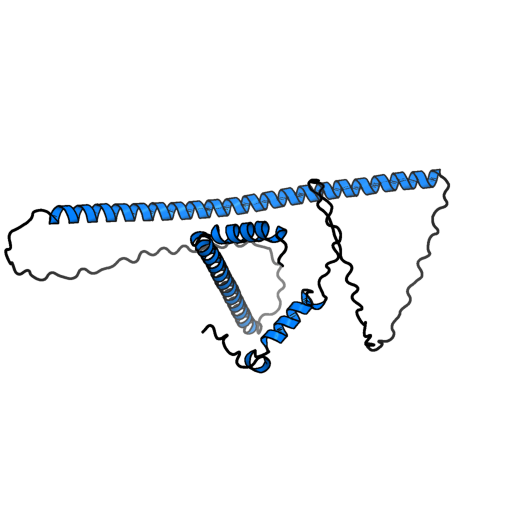A CA 1
ATOM 1953 C C . GLU A 1 237 ? 20.072 -7.243 -11.799 1.00 50.91 237 GLU A C 1
ATOM 1955 O O . GLU A 1 237 ? 20.323 -8.146 -12.596 1.00 50.91 237 GLU A O 1
ATOM 1960 N N . VAL A 1 238 ? 18.905 -7.156 -11.140 1.00 54.22 238 VAL A N 1
ATOM 1961 C CA . VAL A 1 238 ? 17.727 -8.038 -11.285 1.00 54.22 238 VAL A CA 1
ATOM 1962 C C . VAL A 1 238 ? 17.090 -7.802 -12.660 1.00 54.22 238 VAL A C 1
ATOM 1964 O O . VAL A 1 238 ? 15.928 -7.431 -12.825 1.00 54.22 238 VAL A O 1
ATOM 1967 N N . ALA A 1 239 ? 17.899 -7.951 -13.697 1.00 52.84 239 ALA A N 1
ATOM 1968 C CA . ALA A 1 239 ? 17.496 -7.965 -15.070 1.00 52.84 239 ALA A CA 1
ATOM 1969 C C . ALA A 1 239 ? 16.887 -9.340 -15.332 1.00 52.84 239 ALA A C 1
ATOM 1971 O O . ALA A 1 239 ? 17.579 -10.327 -15.554 1.00 52.84 239 ALA A O 1
ATOM 1972 N N . LYS A 1 240 ? 15.555 -9.348 -15.412 1.00 51.94 240 LYS A N 1
ATOM 1973 C CA . LYS A 1 240 ? 14.782 -10.350 -16.151 1.00 51.94 240 LYS A CA 1
ATOM 1974 C C . LYS A 1 240 ? 14.710 -11.731 -15.496 1.00 51.94 240 LYS A C 1
ATOM 1976 O O . LYS A 1 240 ? 14.865 -12.742 -16.180 1.00 51.94 240 LYS A O 1
ATOM 1981 N N . TYR A 1 241 ? 14.225 -11.792 -14.259 1.00 54.16 241 TYR A N 1
ATOM 1982 C CA . TYR A 1 241 ? 13.215 -12.819 -14.009 1.00 54.16 241 TYR A CA 1
ATOM 1983 C C . TYR A 1 241 ? 12.033 -12.464 -14.908 1.00 54.16 241 TYR A C 1
ATOM 1985 O O . TYR A 1 241 ? 11.243 -11.571 -14.606 1.00 54.16 241 TYR A O 1
ATOM 1993 N N . LYS A 1 242 ? 12.005 -13.063 -16.107 1.00 59.03 242 LYS A N 1
ATOM 1994 C CA . LYS A 1 242 ? 10.811 -13.079 -16.948 1.00 59.03 242 LYS A CA 1
ATOM 1995 C C . LYS A 1 242 ? 9.714 -13.556 -16.024 1.00 59.03 242 LYS A C 1
ATOM 1997 O O . LYS A 1 242 ? 9.808 -14.664 -15.519 1.00 59.03 242 LYS A O 1
ATOM 2002 N N . ASP A 1 243 ? 8.774 -12.670 -15.749 1.00 66.06 243 ASP A N 1
ATOM 2003 C CA . ASP A 1 243 ? 7.647 -12.891 -14.867 1.00 66.06 243 ASP A CA 1
ATOM 2004 C C . ASP A 1 243 ? 6.967 -14.198 -15.313 1.00 66.06 243 ASP A C 1
ATOM 2006 O O . ASP A 1 243 ? 6.193 -14.199 -16.271 1.00 66.06 243 ASP A O 1
ATOM 2010 N N . ILE A 1 244 ? 7.307 -15.334 -14.682 1.00 82.56 244 ILE A N 1
ATOM 2011 C CA . ILE A 1 244 ? 6.713 -16.663 -14.937 1.00 82.56 244 ILE A CA 1
ATOM 2012 C C . ILE A 1 244 ? 5.329 -16.681 -14.280 1.00 82.56 244 ILE A C 1
ATOM 2014 O O . ILE A 1 244 ? 4.922 -17.615 -13.598 1.00 82.56 244 ILE A O 1
ATOM 2018 N N . ARG A 1 245 ? 4.601 -15.578 -14.416 1.00 85.19 245 ARG A N 1
ATOM 2019 C CA . ARG A 1 245 ? 3.218 -15.492 -14.014 1.00 85.19 245 ARG A CA 1
ATOM 2020 C C . ARG A 1 245 ? 2.418 -16.089 -15.157 1.00 85.19 245 ARG A C 1
ATOM 2022 O O . ARG A 1 245 ? 2.553 -15.631 -16.296 1.00 85.19 245 ARG A O 1
ATOM 2029 N N . PRO A 1 246 ? 1.566 -17.082 -14.872 1.00 91.12 246 PRO A N 1
ATOM 2030 C CA . PRO A 1 246 ? 0.561 -17.511 -15.823 1.00 91.12 246 PRO A CA 1
ATOM 2031 C C . PRO A 1 246 ? -0.194 -16.303 -16.385 1.00 91.12 246 PRO A C 1
ATOM 2033 O O . PRO A 1 246 ? -0.404 -15.307 -15.687 1.00 91.12 246 PRO A O 1
ATOM 2036 N N . SER A 1 247 ? -0.638 -16.380 -17.637 1.00 91.25 247 SER A N 1
ATOM 2037 C CA . SER A 1 247 ? -1.331 -15.265 -18.296 1.00 91.25 247 SER A CA 1
ATOM 2038 C C . SER A 1 247 ? -2.559 -14.775 -17.514 1.00 91.25 247 SER A C 1
ATOM 2040 O O . SER A 1 247 ? -2.846 -13.578 -17.522 1.00 91.25 247 SER A O 1
ATOM 2042 N N . TRP A 1 248 ? -3.241 -15.652 -16.767 1.00 93.00 248 TRP A N 1
ATOM 2043 C CA . TRP A 1 248 ? -4.379 -15.291 -15.913 1.00 93.00 248 TRP A CA 1
ATOM 2044 C C . TRP A 1 248 ? -4.000 -14.412 -14.705 1.00 93.00 248 TRP A C 1
ATOM 2046 O O . TRP A 1 248 ? -4.831 -13.636 -14.238 1.00 93.00 248 TRP A O 1
ATOM 2056 N N . CYS A 1 249 ? -2.740 -14.456 -14.256 1.00 93.00 249 CYS A N 1
ATOM 2057 C CA . CYS A 1 249 ? -2.200 -13.609 -13.185 1.00 93.00 249 CYS A CA 1
ATOM 2058 C C . CYS A 1 249 ? -1.789 -12.207 -13.659 1.00 93.00 249 CYS A C 1
ATOM 2060 O O . CYS A 1 249 ? -1.359 -11.385 -12.846 1.00 93.00 249 CYS A O 1
ATOM 2062 N N . GLN A 1 250 ? -1.865 -11.911 -14.961 1.00 89.81 250 GLN A N 1
ATOM 2063 C CA . GLN A 1 250 ? -1.505 -10.583 -15.453 1.00 89.81 250 GLN A CA 1
ATOM 2064 C C . GLN A 1 250 ? -2.527 -9.535 -14.969 1.00 89.81 250 GLN A C 1
ATOM 2066 O O . GLN A 1 250 ? -3.728 -9.817 -14.975 1.00 89.81 250 GLN A O 1
ATOM 2071 N N . PRO A 1 251 ? -2.099 -8.306 -14.601 1.00 88.44 251 PRO A N 1
ATOM 2072 C CA . PRO A 1 251 ? -2.964 -7.309 -13.955 1.00 88.44 251 PRO A CA 1
ATOM 2073 C C . PRO A 1 251 ? -4.271 -6.986 -14.696 1.00 88.44 251 PRO A C 1
ATOM 2075 O O . PRO A 1 251 ? -5.284 -6.673 -14.073 1.00 88.44 251 PRO A O 1
ATOM 2078 N N . HIS A 1 252 ? -4.270 -7.065 -16.028 1.00 87.06 252 HIS A N 1
ATOM 2079 C CA . HIS A 1 252 ? -5.469 -6.830 -16.830 1.00 87.06 252 HIS A CA 1
ATOM 2080 C C . HIS A 1 252 ? -6.434 -8.028 -16.810 1.00 87.06 252 HIS A C 1
ATOM 2082 O O . HIS A 1 252 ? -7.643 -7.831 -16.686 1.00 87.06 252 HIS A O 1
ATOM 2088 N N . ASN A 1 253 ? -5.912 -9.258 -16.860 1.00 91.44 253 ASN A N 1
ATOM 2089 C CA . ASN A 1 253 ? -6.714 -10.483 -16.861 1.00 91.44 253 ASN A CA 1
ATOM 2090 C C . ASN A 1 253 ? -7.330 -10.754 -15.489 1.00 91.44 253 ASN A C 1
ATOM 2092 O O . ASN A 1 253 ? -8.521 -11.052 -15.404 1.00 91.44 253 ASN A O 1
ATOM 2096 N N . ILE A 1 254 ? -6.563 -10.556 -14.414 1.00 95.12 254 ILE A N 1
ATOM 2097 C CA . ILE A 1 254 ? -7.062 -10.748 -13.049 1.00 95.12 254 ILE A CA 1
ATOM 2098 C C . ILE A 1 254 ? -8.196 -9.771 -12.721 1.00 95.12 254 ILE A C 1
ATOM 2100 O O . ILE A 1 254 ? -9.198 -10.164 -12.134 1.00 95.12 254 ILE A O 1
ATOM 2104 N N . ARG A 1 255 ? -8.110 -8.512 -13.174 1.00 92.75 255 ARG A N 1
ATOM 2105 C CA . ARG A 1 255 ? -9.176 -7.524 -12.957 1.00 92.75 255 ARG A CA 1
ATOM 2106 C C . ARG A 1 255 ? -10.478 -7.932 -13.648 1.00 92.75 255 ARG A C 1
ATOM 2108 O O . ARG A 1 255 ? -11.539 -7.843 -13.037 1.00 92.75 255 ARG A O 1
ATOM 2115 N N . ALA A 1 256 ? -10.405 -8.380 -14.902 1.00 93.00 256 ALA A N 1
ATOM 2116 C CA . ALA A 1 256 ? -11.579 -8.855 -15.632 1.00 93.00 256 ALA A CA 1
ATOM 2117 C C . ALA A 1 256 ? -12.167 -10.132 -15.004 1.00 93.00 256 ALA A C 1
ATOM 2119 O O . ALA A 1 256 ? -13.387 -10.252 -14.884 1.00 93.00 256 ALA A O 1
ATOM 2120 N N . ALA A 1 257 ? -11.310 -11.057 -14.559 1.00 95.44 257 ALA A N 1
ATOM 2121 C CA . ALA A 1 257 ? -11.723 -12.278 -13.874 1.00 95.44 257 ALA A CA 1
ATOM 2122 C C . ALA A 1 257 ? -12.446 -11.977 -12.553 1.00 95.44 257 ALA A C 1
ATOM 2124 O O . ALA A 1 257 ? -13.537 -12.498 -12.338 1.00 95.44 257 ALA A O 1
ATOM 2125 N N . LEU A 1 258 ? -11.907 -11.072 -11.731 1.00 95.38 258 LEU A N 1
ATOM 2126 C CA . LEU A 1 258 ? -12.521 -10.662 -10.464 1.00 95.38 258 LEU A CA 1
ATOM 2127 C C . LEU A 1 258 ? -13.892 -10.005 -10.668 1.00 95.38 258 LEU A C 1
ATOM 2129 O O . LEU A 1 258 ? -14.825 -10.297 -9.926 1.00 95.38 258 LEU A O 1
ATOM 2133 N N . ILE A 1 259 ? -14.047 -9.167 -11.700 1.00 93.50 259 ILE A N 1
ATOM 2134 C CA . ILE A 1 259 ? -15.350 -8.565 -12.039 1.00 93.50 259 ILE A CA 1
ATOM 2135 C C . ILE A 1 259 ? -16.369 -9.651 -12.407 1.00 93.50 259 ILE A C 1
ATOM 2137 O O . ILE A 1 259 ? -17.510 -9.597 -11.956 1.00 93.50 259 ILE A O 1
ATOM 2141 N N . ARG A 1 260 ? -15.965 -10.660 -13.191 1.00 93.88 260 ARG A N 1
ATOM 2142 C CA . ARG A 1 260 ? -16.839 -11.793 -13.538 1.00 93.88 260 ARG A CA 1
ATOM 2143 C C . ARG A 1 260 ? -17.170 -12.663 -12.325 1.00 93.88 260 ARG A C 1
ATOM 2145 O O . ARG A 1 260 ? -18.314 -13.079 -12.184 1.00 93.88 260 ARG A O 1
ATOM 2152 N N . GLN A 1 261 ? -16.201 -12.917 -11.447 1.00 95.19 261 GLN A N 1
ATOM 2153 C CA . GLN A 1 261 ? -16.414 -13.687 -10.218 1.00 95.19 261 GLN A CA 1
ATOM 2154 C C . GLN A 1 261 ? -17.376 -12.975 -9.267 1.00 95.19 261 GLN A C 1
ATOM 2156 O O . GLN A 1 261 ? -18.215 -13.630 -8.666 1.00 95.19 261 GLN A O 1
ATOM 2161 N N . ALA A 1 262 ? -17.325 -11.643 -9.195 1.00 95.12 262 ALA A N 1
ATOM 2162 C CA . ALA A 1 262 ? -18.234 -10.865 -8.357 1.00 95.12 262 ALA A CA 1
ATOM 2163 C C . ALA A 1 262 ? -19.712 -10.965 -8.782 1.00 95.12 262 ALA A C 1
ATOM 2165 O O . ALA A 1 262 ? -20.590 -10.697 -7.969 1.00 95.12 262 ALA A O 1
ATOM 2166 N N . SER A 1 263 ? -19.999 -11.337 -10.037 1.00 95.19 263 SER A N 1
ATOM 2167 C CA . SER A 1 263 ? -21.375 -11.560 -10.513 1.00 95.19 263 SER A CA 1
ATOM 2168 C C . SER A 1 263 ? -21.889 -12.989 -10.330 1.00 95.19 263 SER A C 1
ATOM 2170 O O . SER A 1 263 ? -23.038 -13.265 -10.663 1.00 95.19 263 SER A O 1
ATOM 2172 N N . ILE A 1 264 ? -21.045 -13.905 -9.858 1.00 96.19 264 ILE A N 1
ATOM 2173 C CA . ILE A 1 264 ? -21.390 -15.313 -9.688 1.00 96.19 264 ILE A CA 1
ATOM 2174 C C . ILE A 1 264 ? -21.793 -15.544 -8.233 1.00 96.19 264 ILE A C 1
ATOM 2176 O O . ILE A 1 264 ? -21.031 -15.239 -7.320 1.00 96.19 264 ILE A O 1
ATOM 2180 N N . ASP A 1 265 ? -22.977 -16.114 -8.030 1.00 95.88 265 ASP A N 1
ATOM 2181 C CA . ASP A 1 265 ? -23.429 -16.560 -6.716 1.00 95.88 265 ASP A CA 1
ATOM 2182 C C . ASP A 1 265 ? -22.737 -17.888 -6.342 1.00 95.88 265 ASP A C 1
ATOM 2184 O O . ASP A 1 265 ? -22.906 -18.881 -7.063 1.00 95.88 265 ASP A O 1
ATOM 2188 N N . PRO A 1 266 ? -21.938 -17.938 -5.257 1.00 94.94 266 PRO A N 1
ATOM 2189 C CA . PRO A 1 266 ? -21.241 -19.156 -4.861 1.00 94.94 266 PRO A CA 1
ATOM 2190 C C . PRO A 1 266 ? -22.205 -20.289 -4.492 1.00 94.94 266 PRO A C 1
ATOM 2192 O O . PRO A 1 266 ? -21.886 -21.440 -4.780 1.00 94.94 266 PRO A O 1
ATOM 2195 N N . GLU A 1 267 ? -23.389 -19.993 -3.946 1.00 94.25 267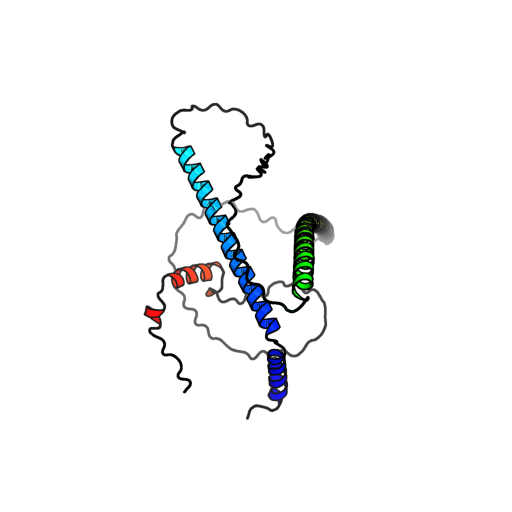 GLU A N 1
ATOM 2196 C CA . GLU A 1 267 ? -24.394 -21.014 -3.603 1.00 94.25 267 GLU A CA 1
ATOM 2197 C C . GLU A 1 267 ? -24.931 -21.715 -4.858 1.00 94.25 267 GLU A C 1
ATOM 2199 O O . GLU A 1 267 ? -25.191 -22.916 -4.849 1.00 94.25 267 GLU A O 1
ATOM 2204 N N . THR A 1 268 ? -25.014 -20.993 -5.980 1.00 95.94 268 THR A N 1
ATOM 2205 C CA . THR A 1 268 ? -25.427 -21.562 -7.271 1.00 95.94 268 THR A CA 1
ATOM 2206 C C . THR A 1 268 ? -24.391 -22.548 -7.832 1.00 95.94 268 THR A C 1
ATOM 2208 O O . THR A 1 268 ? -24.763 -23.499 -8.518 1.00 95.94 268 THR A O 1
ATOM 2211 N N . ILE A 1 269 ? -23.094 -22.340 -7.569 1.00 96.38 269 ILE A N 1
ATOM 2212 C CA . ILE A 1 269 ? -22.019 -23.205 -8.091 1.00 96.38 269 ILE A CA 1
ATOM 2213 C C . ILE A 1 269 ? -21.688 -24.347 -7.136 1.00 96.38 269 ILE A C 1
ATOM 2215 O O . ILE A 1 269 ? -21.559 -25.491 -7.565 1.00 96.38 269 ILE A O 1
ATOM 2219 N N . PHE A 1 270 ? -21.482 -24.028 -5.862 1.00 95.31 270 PHE A N 1
ATOM 2220 C CA . PHE A 1 270 ? -20.969 -24.974 -4.876 1.00 95.31 270 PHE A CA 1
ATOM 2221 C C . PHE A 1 270 ? -22.086 -25.663 -4.090 1.00 95.31 270 PHE A C 1
ATOM 2223 O O . PHE A 1 270 ? -21.844 -26.718 -3.505 1.00 95.31 270 PHE A O 1
ATOM 2230 N N . GLY A 1 271 ? -23.303 -25.111 -4.108 1.00 95.62 271 GLY A N 1
ATOM 2231 C CA . GLY A 1 271 ? -24.396 -25.572 -3.262 1.00 95.62 271 GLY A CA 1
ATOM 2232 C C . GLY A 1 271 ? -24.086 -25.413 -1.772 1.00 95.62 271 GLY A C 1
ATOM 2233 O O . GLY A 1 271 ? -23.074 -24.837 -1.370 1.00 95.62 271 GLY A O 1
ATOM 2234 N N . SER A 1 272 ? -24.958 -25.984 -0.942 1.00 95.88 272 SER A N 1
ATOM 2235 C CA . SER A 1 272 ? -24.736 -26.034 0.500 1.00 95.88 272 SER A CA 1
ATOM 2236 C C . SER A 1 272 ? -23.589 -26.996 0.817 1.00 95.88 272 SER A C 1
ATOM 2238 O O . SER A 1 272 ? -23.715 -28.213 0.664 1.00 95.88 272 SER A O 1
ATOM 2240 N N . ILE A 1 273 ? -22.460 -26.442 1.257 1.00 95.88 273 ILE A N 1
ATOM 2241 C CA . ILE A 1 273 ? -21.304 -27.222 1.700 1.00 95.88 273 ILE A CA 1
ATOM 2242 C C . ILE A 1 273 ? -21.624 -27.797 3.082 1.00 95.88 273 ILE A C 1
ATOM 2244 O O . ILE A 1 273 ? -21.850 -27.050 4.035 1.00 95.88 273 ILE A O 1
ATOM 2248 N N . GLN A 1 274 ? -21.644 -29.126 3.196 1.00 94.75 274 GLN A N 1
ATOM 2249 C CA . GLN A 1 274 ? 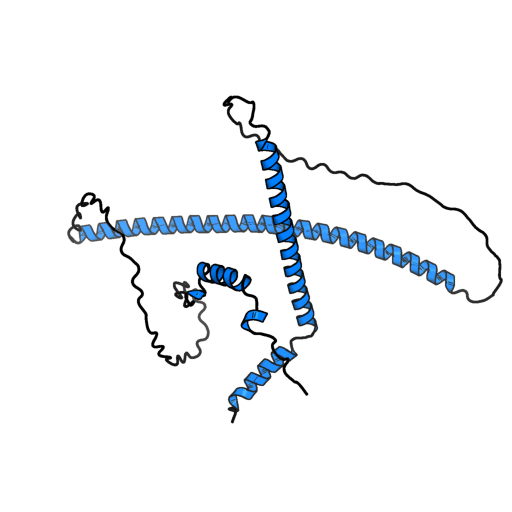-21.863 -29.778 4.485 1.00 94.75 274 GLN A CA 1
ATOM 2250 C C . GLN A 1 274 ? -20.683 -29.489 5.425 1.00 94.75 274 GLN A C 1
ATOM 2252 O O . GLN A 1 274 ? -19.528 -29.634 5.009 1.00 94.75 274 GLN A O 1
ATOM 2257 N N . PRO A 1 275 ? -20.943 -29.078 6.679 1.00 94.56 275 PRO A N 1
ATOM 2258 C CA . PRO A 1 275 ? -19.882 -28.903 7.656 1.00 94.56 275 PRO A CA 1
ATOM 2259 C C . PRO A 1 275 ? -19.179 -30.239 7.892 1.00 94.56 275 PRO A C 1
ATOM 2261 O O . PRO A 1 275 ? -19.817 -31.292 7.928 1.00 94.56 275 PRO A O 1
ATOM 2264 N N . LEU A 1 276 ? -17.857 -30.184 8.045 1.00 96.12 276 LEU A N 1
ATOM 2265 C CA . LEU A 1 276 ? -17.070 -31.357 8.397 1.00 96.12 276 LEU A CA 1
ATOM 2266 C C . LEU A 1 276 ? -17.510 -31.852 9.782 1.00 96.12 276 LEU A C 1
ATOM 2268 O O . LEU A 1 276 ? -17.472 -31.085 10.745 1.00 96.12 276 LEU A O 1
ATOM 2272 N N . ASP A 1 277 ? -17.936 -33.112 9.866 1.00 93.06 277 ASP A N 1
ATOM 2273 C CA . ASP A 1 277 ? -18.282 -33.749 11.135 1.00 93.06 277 ASP A CA 1
ATOM 2274 C C . ASP A 1 277 ? -17.001 -34.032 11.929 1.00 93.06 277 ASP A C 1
ATOM 2276 O O . ASP A 1 277 ? -16.089 -34.700 11.441 1.00 93.06 277 ASP A O 1
ATOM 2280 N N . MET A 1 278 ? -16.923 -33.463 13.130 1.00 93.31 278 MET A N 1
ATOM 2281 C CA . MET A 1 278 ? -15.771 -33.562 14.032 1.00 93.31 278 MET A CA 1
ATOM 2282 C C . MET A 1 278 ? -16.071 -34.461 15.247 1.00 93.31 278 MET A C 1
ATOM 2284 O O . MET A 1 278 ? -15.350 -34.364 16.244 1.00 93.31 278 MET A O 1
ATOM 2288 N N . SER A 1 279 ? -17.160 -35.244 15.211 1.00 77.75 279 SER A N 1
ATOM 2289 C CA . SER A 1 279 ? -17.590 -36.112 16.320 1.00 77.75 279 SER A CA 1
ATOM 2290 C C . SER A 1 279 ? -16.817 -37.425 16.458 1.00 77.75 279 SER A C 1
ATOM 2292 O O . SER A 1 279 ? -16.207 -37.899 15.472 1.00 77.75 279 SER A O 1
#

Sequence (279 aa):
MISDSLKPWLENEQRKFESFTEENFRDFSKACQQEVDWLKNYLRDIIARSKKLETINSDTRDNIGSATISKERLKVQHRTMNVPNSNVPNSNIPQNSQKMVPKRLVKTKPEIKSLVRAAAIKKEQEEHEKKTAAKEWETKRLAASQRRQEEQQKRLQIAKQREEEWKRKANLITDTKKKEEKKRIDQGLQKPFEIKKKKDVDLNQKKPAPHEKNLTSSVTIEDSQSEDSEDDDSFVEVAKYKDIRPSWCQPHNIRAALIRQASIDPETIFGSIQPLDMS